Protein AF-A0A9W8S2A8-F1 (afdb_monomer)

Sequence (343 aa):
MEFQLSDCIWSPGLKVEGKVDLSVHYPDLRSFFVDNLKLPKYTSQEVWIELLTLPDNAPVERSRDLFLTLNTIAITNPTSLKRPYFIKPAIYPVRTHKGKIIRVSGDSDFFIADKAHLADSSSGKVNILAFTPRDVLRLEQYFTWAERITWPSESKPMQIEWDVALKAEGIVRIATYFGSPRADTPAARKTLLKSLRQGQMLEVDGMFSETKLVTGQESTTWLGPNTKYDPEFAIRSTFPQPRVSNSIGRLEFGDNPNRLIVYVPADKKQQELARFLVLPGLLMKWLMTNPKTKEVGKIHEASVSLIKDVLNAPTSLVGGILKVEGIPDVGDLNSPEEFSIDR

Mean predicted aligned error: 15.7 Å

Foldseek 3Di:
DDDDLVQEADEPPFDQPSHHHCCVVCVPCCCVCCVVVVHHYDDLVSLLVCLLPDDFPHDLVSLLSSLLRNLRVCVVPVVSDDPVSQAAGQRFFKQALVRDTGGGGLVDDEAEPLDPVLCVLQRSQGIYRPDDNVSVVSNVSVCVQWDWDWDDFPDDWDWDDQCQLLLLQLLLLLLVVVVFLQNPDLVSSLLSNVQRNQATETETELGFITTGNDDDDDDDPPYDDDDPDPVSRDRGDLQWAWAFCCDDDDDPDDDDNSHGYTYHYPPPVSRVNCLQPHVLVNVQQVRQQNSPPRDGDDGDPVSSVLSNCSSPDDSVCSVVSCVVVVRDRDVSNPDDPPPPPDD

Structure (mmCIF, N/CA/C/O backbone):
data_AF-A0A9W8S2A8-F1
#
_entry.id   AF-A0A9W8S2A8-F1
#
loop_
_atom_site.group_PDB
_atom_site.id
_atom_site.type_symbol
_atom_site.label_atom_id
_atom_site.label_alt_id
_atom_site.label_comp_id
_atom_site.label_asym_id
_atom_site.label_entity_id
_atom_site.label_seq_id
_atom_site.pdbx_PDB_ins_code
_atom_site.Cartn_x
_atom_site.Cartn_y
_atom_site.Cartn_z
_atom_site.occupancy
_atom_site.B_iso_or_equiv
_atom_site.auth_seq_id
_atom_site.auth_comp_id
_atom_site.auth_asym_id
_atom_site.auth_atom_id
_atom_site.pdbx_PDB_model_num
ATOM 1 N N . MET A 1 1 ? -40.644 7.736 -2.373 1.00 47.06 1 MET A N 1
ATOM 2 C CA . MET A 1 1 ? -39.647 7.122 -1.476 1.00 47.06 1 MET A CA 1
ATOM 3 C C . MET A 1 1 ? -39.813 7.843 -0.151 1.00 47.06 1 MET A C 1
ATOM 5 O O . MET A 1 1 ? -39.565 9.040 -0.110 1.00 47.06 1 MET A O 1
ATOM 9 N N . GLU A 1 2 ? -40.412 7.194 0.844 1.00 52.25 2 GLU A N 1
ATOM 10 C CA . GLU A 1 2 ? -40.628 7.791 2.167 1.00 52.25 2 GLU A CA 1
ATOM 11 C C . GLU A 1 2 ? -39.347 7.610 2.983 1.00 52.25 2 GLU A C 1
ATOM 13 O O . GLU A 1 2 ? -38.880 6.486 3.144 1.00 52.25 2 GLU A O 1
ATOM 18 N N . PHE A 1 3 ? -38.756 8.711 3.444 1.00 63.44 3 PHE A N 1
ATOM 19 C CA . PHE A 1 3 ? -37.598 8.690 4.335 1.00 63.44 3 PHE A CA 1
ATOM 20 C C . PHE A 1 3 ? -38.074 9.023 5.743 1.00 63.44 3 PHE A C 1
ATOM 22 O O . PHE A 1 3 ? -38.811 9.996 5.928 1.00 63.44 3 PHE A O 1
ATOM 29 N N . GLN A 1 4 ? -37.667 8.234 6.736 1.00 75.25 4 GLN A N 1
ATOM 30 C CA . GLN A 1 4 ? -37.922 8.603 8.122 1.00 75.25 4 GLN A CA 1
ATOM 31 C C . GLN A 1 4 ? -36.957 9.713 8.541 1.00 75.25 4 GLN A C 1
ATOM 33 O O . GLN A 1 4 ? -35.849 9.835 8.022 1.00 75.25 4 GLN A O 1
ATOM 38 N N . LEU A 1 5 ? -37.359 10.523 9.523 1.00 67.31 5 LEU A N 1
ATOM 39 C CA . LEU A 1 5 ? -36.510 11.572 10.107 1.00 67.31 5 LEU A CA 1
ATOM 40 C C . LEU A 1 5 ? -35.161 11.026 10.608 1.00 67.31 5 LEU A C 1
ATOM 42 O O . LEU A 1 5 ? -34.158 11.730 10.548 1.00 67.31 5 LEU A O 1
ATOM 46 N N . SER A 1 6 ? -35.121 9.760 11.037 1.00 71.31 6 SER A N 1
ATOM 47 C CA . SER A 1 6 ? -33.896 9.051 11.416 1.00 71.31 6 SER A CA 1
ATOM 48 C C . SER A 1 6 ? -32.904 8.876 10.268 1.00 71.31 6 SER A C 1
ATOM 50 O O . SER A 1 6 ? -31.716 8.706 10.533 1.00 71.31 6 SER A O 1
ATOM 52 N N . ASP A 1 7 ? -33.354 8.916 9.016 1.00 77.06 7 ASP A N 1
ATOM 53 C CA . ASP A 1 7 ? -32.546 8.658 7.819 1.00 77.06 7 ASP A CA 1
ATOM 54 C C . ASP A 1 7 ? -32.000 9.947 7.197 1.00 77.06 7 ASP A C 1
ATOM 56 O O . ASP A 1 7 ? -31.185 9.899 6.276 1.00 77.06 7 ASP A O 1
ATOM 60 N N . CYS A 1 8 ? -32.407 11.102 7.723 1.00 79.88 8 CYS A N 1
ATOM 61 C CA . CYS A 1 8 ? -32.100 12.415 7.179 1.00 79.88 8 CYS A CA 1
ATOM 62 C C . CYS A 1 8 ? -31.071 13.163 8.035 1.00 79.88 8 CYS A C 1
ATOM 64 O O . CYS A 1 8 ? -31.087 13.101 9.264 1.00 79.88 8 CYS A O 1
ATOM 66 N N . ILE A 1 9 ? -30.190 13.912 7.375 1.00 80.81 9 ILE A N 1
ATOM 67 C CA . ILE A 1 9 ? -29.167 14.750 8.007 1.00 80.81 9 ILE A CA 1
ATOM 68 C C . ILE A 1 9 ? -29.076 16.117 7.327 1.00 80.81 9 ILE A C 1
ATOM 70 O O . ILE A 1 9 ? -29.553 16.301 6.207 1.00 80.81 9 ILE A O 1
ATOM 74 N N . TRP A 1 10 ? -28.474 17.083 8.020 1.00 81.12 10 TRP A N 1
ATOM 75 C CA . TRP A 1 10 ? -28.176 18.400 7.469 1.00 81.12 10 TRP A CA 1
ATOM 76 C C . TRP A 1 10 ? -26.659 18.568 7.370 1.00 81.12 10 TRP A C 1
ATOM 78 O O . TRP A 1 10 ? -25.995 18.899 8.359 1.00 81.12 10 TRP A O 1
ATOM 88 N N . SER A 1 11 ? -26.093 18.306 6.192 1.00 76.50 11 SER A N 1
ATOM 89 C CA . SER A 1 11 ? -24.639 18.213 6.015 1.00 76.50 11 SER A CA 1
ATOM 90 C C . SER A 1 11 ? -24.163 18.738 4.651 1.00 76.50 11 SER A C 1
ATOM 92 O O . SER A 1 11 ? -23.624 17.968 3.855 1.00 76.50 11 SER A O 1
ATOM 94 N N . PRO A 1 12 ? -24.309 20.048 4.374 1.00 69.81 12 PRO A N 1
ATOM 95 C CA . PRO A 1 12 ? -24.024 20.616 3.057 1.00 69.81 12 PRO A CA 1
ATOM 96 C C . PRO A 1 12 ? -22.612 20.289 2.572 1.00 69.81 12 PRO A C 1
ATOM 98 O O . PRO A 1 12 ? -21.620 20.660 3.198 1.00 69.81 12 PRO A O 1
ATOM 101 N N . GLY A 1 13 ? -22.539 19.588 1.437 1.00 61.94 13 GLY A N 1
ATOM 102 C CA . GLY A 1 13 ? -21.284 19.172 0.803 1.00 61.94 13 GLY A CA 1
ATOM 103 C C . GLY A 1 13 ? -20.685 17.865 1.339 1.00 61.94 13 GLY A C 1
ATOM 104 O O . GLY A 1 13 ? -19.580 17.499 0.937 1.00 61.94 13 GLY A O 1
ATOM 105 N N . LEU A 1 14 ? -21.395 17.145 2.212 1.00 63.25 14 LEU A N 1
ATOM 106 C CA . LEU A 1 14 ? -20.943 15.899 2.824 1.00 63.25 14 LEU A CA 1
ATOM 107 C C . LEU A 1 14 ? -21.879 14.743 2.457 1.00 63.25 14 LEU A C 1
ATOM 109 O O . LEU A 1 14 ? -23.043 14.720 2.845 1.00 63.25 14 LEU A O 1
ATOM 113 N N . LYS A 1 15 ? -21.359 13.742 1.742 1.00 62.88 15 LYS A N 1
ATOM 114 C CA . 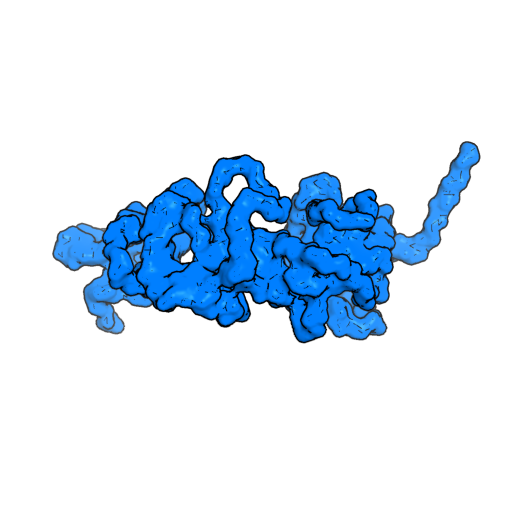LYS A 1 15 ? -22.089 12.490 1.505 1.00 62.88 15 LYS A CA 1
ATOM 115 C C . LYS A 1 15 ? -21.829 11.522 2.653 1.00 62.88 15 LYS A C 1
ATOM 117 O O . LYS A 1 15 ? -20.756 10.931 2.725 1.00 62.88 15 LYS A O 1
ATOM 122 N N . VAL A 1 16 ? -22.815 11.346 3.526 1.00 64.06 16 VAL A N 1
ATOM 123 C CA . VAL A 1 16 ? -22.792 10.312 4.569 1.00 64.06 16 VAL A CA 1
ATOM 124 C C . VAL A 1 16 ? -23.526 9.078 4.051 1.00 64.06 16 VAL A C 1
ATOM 126 O O . VAL A 1 16 ? -24.671 9.159 3.612 1.00 64.06 16 VAL A O 1
ATOM 129 N N . GLU A 1 17 ? -22.857 7.929 4.059 1.00 61.34 17 GLU A N 1
ATOM 130 C CA . GLU A 1 17 ? -23.422 6.681 3.540 1.00 61.34 17 GLU A CA 1
ATOM 131 C C . GLU A 1 17 ? -24.647 6.248 4.364 1.00 61.34 17 GLU A C 1
ATOM 133 O O . GLU A 1 17 ? -24.613 6.245 5.593 1.00 61.34 17 GLU A O 1
ATOM 138 N N . GLY A 1 18 ? -25.745 5.905 3.684 1.00 66.69 18 GLY A N 1
ATOM 139 C CA . GLY A 1 18 ? -26.998 5.497 4.331 1.00 66.69 18 GLY A CA 1
ATOM 140 C C . GLY A 1 18 ? -27.825 6.638 4.935 1.00 66.69 18 GLY A C 1
ATOM 141 O O . GLY A 1 18 ? -28.831 6.360 5.584 1.00 66.69 18 GLY A O 1
ATOM 142 N N . LYS A 1 19 ? -27.434 7.903 4.728 1.00 74.31 19 LYS A N 1
ATOM 143 C CA . LYS A 1 19 ? -28.201 9.083 5.149 1.00 74.31 19 LYS A CA 1
ATOM 144 C C . LYS A 1 19 ? -28.504 10.003 3.969 1.00 74.31 19 LYS A C 1
ATOM 146 O O . LYS A 1 19 ? -27.704 10.134 3.045 1.00 74.31 19 LYS A O 1
ATOM 151 N N . VAL A 1 20 ? -29.660 10.656 4.015 1.00 80.94 20 VAL A N 1
ATOM 152 C CA . VAL A 1 20 ? -30.091 11.648 3.026 1.00 80.94 20 VAL A CA 1
ATOM 153 C C . VAL A 1 20 ? -29.760 13.041 3.541 1.00 80.94 20 VAL A C 1
ATOM 155 O O . VAL A 1 20 ? -30.274 13.462 4.575 1.00 80.94 20 VAL A O 1
ATOM 158 N N . ASP A 1 21 ? -28.913 13.769 2.817 1.00 81.81 21 ASP A N 1
ATOM 159 C CA . ASP A 1 21 ? -28.620 15.166 3.131 1.00 81.81 21 ASP A CA 1
ATOM 160 C C . ASP A 1 21 ? -29.713 16.084 2.570 1.00 81.81 21 ASP A C 1
ATOM 162 O O . ASP A 1 21 ? -29.815 16.310 1.361 1.00 81.81 21 ASP A O 1
ATOM 166 N N . LEU A 1 22 ? -30.535 16.633 3.462 1.00 85.31 22 LEU A N 1
ATOM 167 C CA . LEU A 1 22 ? -31.637 17.518 3.090 1.00 85.31 22 LEU A CA 1
ATOM 168 C C . LEU A 1 22 ? -31.165 18.904 2.646 1.00 85.31 22 LEU A C 1
ATOM 170 O O . LEU A 1 22 ? -31.922 19.607 1.979 1.00 85.31 22 LEU A O 1
ATOM 174 N N . SER A 1 23 ? -29.925 19.291 2.951 1.00 82.69 23 SER A N 1
ATOM 175 C CA . SER A 1 23 ? -29.396 20.595 2.541 1.00 82.69 23 SER A CA 1
ATOM 176 C C . SER A 1 23 ? -29.162 20.701 1.028 1.00 82.69 23 SER A C 1
ATOM 178 O O . SER A 1 23 ? -29.199 21.801 0.484 1.00 82.69 23 SER A O 1
ATOM 180 N N . VAL A 1 24 ? -28.997 19.565 0.336 1.00 81.38 24 VAL A N 1
ATOM 181 C CA . VAL A 1 24 ? -28.896 19.500 -1.134 1.00 81.38 24 VAL A CA 1
ATOM 182 C C . VAL A 1 24 ? -30.232 19.827 -1.797 1.00 81.38 24 VAL A C 1
ATOM 184 O O . VAL A 1 24 ? -30.269 20.454 -2.852 1.00 81.38 24 VAL A O 1
ATOM 187 N N . HIS A 1 25 ? -31.330 19.381 -1.189 1.00 83.25 25 HIS A N 1
ATOM 188 C CA . HIS A 1 25 ? -32.665 19.482 -1.773 1.00 83.25 25 HIS A CA 1
ATOM 189 C C . HIS A 1 25 ? -33.427 20.721 -1.301 1.00 83.25 25 HIS A C 1
ATOM 191 O O . HIS A 1 25 ? -34.227 21.266 -2.056 1.00 83.25 25 HIS A O 1
ATOM 197 N N . TYR A 1 26 ? -33.173 21.174 -0.071 1.00 86.75 26 TYR A N 1
ATOM 198 C CA . TYR A 1 26 ? -33.936 22.241 0.576 1.00 86.75 26 TYR A CA 1
ATOM 199 C C . TYR A 1 26 ? -33.037 23.246 1.311 1.00 86.75 26 TYR A C 1
ATOM 201 O O . TYR A 1 26 ? -33.233 23.457 2.509 1.00 86.75 26 TYR A O 1
ATOM 2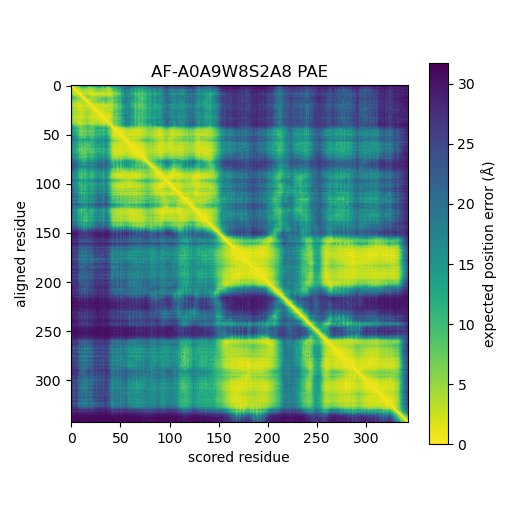09 N N . PRO A 1 27 ? -32.062 23.883 0.638 1.00 83.19 27 PRO A N 1
ATOM 210 C CA . PRO A 1 27 ? -31.063 24.736 1.291 1.00 83.19 27 PRO A CA 1
ATOM 211 C C . PRO A 1 27 ? -31.672 25.881 2.121 1.00 83.19 27 PRO A C 1
ATOM 213 O O . PRO A 1 27 ? -31.168 26.187 3.204 1.00 83.19 27 PRO A O 1
ATOM 216 N N . ASP A 1 28 ? -32.796 26.449 1.675 1.00 87.44 28 ASP A N 1
ATOM 217 C CA . ASP A 1 28 ? -33.462 27.589 2.327 1.00 87.44 28 ASP A CA 1
ATOM 218 C C . ASP A 1 28 ? -34.236 27.206 3.600 1.00 87.44 28 ASP A C 1
ATOM 220 O O . ASP A 1 28 ? -34.567 28.058 4.423 1.00 87.44 28 ASP A O 1
ATOM 224 N N . LEU A 1 29 ? -34.504 25.913 3.805 1.00 87.62 29 LEU A N 1
ATOM 225 C CA . LEU A 1 29 ? -35.294 25.410 4.934 1.00 87.62 29 LEU A CA 1
ATOM 226 C C . LEU A 1 29 ? -34.431 24.978 6.125 1.00 87.62 29 LEU A C 1
ATOM 228 O O . LEU A 1 29 ? -34.896 24.248 7.003 1.00 87.62 29 LEU A O 1
ATOM 232 N N . ARG A 1 30 ? -33.182 25.455 6.195 1.00 81.94 30 ARG A N 1
ATOM 233 C CA . ARG A 1 30 ? -32.229 25.113 7.260 1.00 81.94 30 ARG A CA 1
ATOM 234 C C . ARG A 1 30 ? -32.827 25.213 8.653 1.00 81.94 30 ARG A C 1
ATOM 236 O O . ARG A 1 30 ? -32.753 24.253 9.413 1.00 81.94 30 ARG A O 1
ATOM 243 N N . SER A 1 31 ? -33.406 26.362 8.988 1.00 83.06 31 SER A N 1
ATOM 244 C CA . SER A 1 31 ? -33.939 26.593 10.331 1.00 83.06 31 SER A CA 1
ATOM 245 C C . SER A 1 31 ? -35.133 25.704 10.646 1.00 83.06 31 SER A C 1
ATOM 247 O O . SER A 1 31 ? -35.304 25.264 11.777 1.00 83.06 31 SER A O 1
ATOM 249 N N . PHE A 1 32 ? -35.925 25.343 9.640 1.00 85.19 32 PHE A N 1
ATOM 250 C CA . PHE A 1 32 ? -37.012 24.398 9.839 1.00 85.19 32 PHE A CA 1
ATOM 251 C C . PHE A 1 32 ? -36.484 23.001 10.197 1.00 85.19 32 PHE A C 1
ATOM 253 O O . PHE A 1 32 ? -36.900 22.421 11.199 1.00 85.19 32 PHE A O 1
ATOM 260 N N . PHE A 1 33 ? -35.525 22.472 9.435 1.00 85.44 33 PHE A N 1
ATOM 261 C CA . PHE A 1 33 ? -35.001 21.130 9.694 1.00 85.44 33 PHE A CA 1
ATOM 262 C C . PHE A 1 33 ? -34.114 21.076 10.943 1.00 85.44 33 PHE A C 1
ATOM 264 O O . PHE A 1 33 ? -34.330 20.242 11.819 1.00 85.44 33 PHE A O 1
ATOM 271 N N . VAL A 1 34 ? -33.143 21.977 11.068 1.00 80.56 34 VAL A N 1
ATOM 272 C CA . VAL A 1 34 ? -32.171 21.944 12.169 1.00 80.56 34 VAL A CA 1
ATOM 273 C C . VAL A 1 34 ? -32.780 22.478 13.465 1.00 80.56 34 VAL A C 1
ATOM 275 O O . VAL A 1 34 ? -32.668 21.832 14.507 1.00 80.56 34 VAL A O 1
ATOM 278 N N . ASP A 1 35 ? -33.457 23.627 13.421 1.00 81.25 35 ASP A N 1
ATOM 279 C CA . ASP A 1 35 ? -33.872 24.315 14.647 1.00 81.25 35 ASP A CA 1
ATOM 280 C C . ASP A 1 35 ? -35.228 23.803 15.159 1.00 81.25 35 ASP A C 1
ATOM 282 O O . ASP A 1 35 ? -35.371 23.599 16.369 1.00 81.25 35 ASP A O 1
ATOM 286 N N . ASN A 1 36 ? -36.193 23.524 14.269 1.00 85.50 36 ASN A N 1
ATOM 287 C CA . ASN A 1 36 ? -37.531 23.059 14.668 1.00 85.50 36 ASN A CA 1
ATOM 288 C C . ASN A 1 36 ? -37.629 21.532 14.750 1.00 85.50 36 ASN A C 1
ATOM 290 O O . ASN A 1 36 ? -38.085 21.008 15.764 1.00 85.50 36 ASN A O 1
ATOM 294 N N . LEU A 1 37 ? -37.181 20.815 13.714 1.00 82.50 37 LEU A N 1
ATOM 295 C CA . LEU A 1 37 ? -37.239 19.345 13.672 1.00 82.50 37 LEU A CA 1
ATOM 296 C C . LEU A 1 37 ? -36.049 18.661 14.357 1.00 82.50 37 LEU A C 1
ATOM 298 O O . LEU A 1 37 ? -36.005 17.433 14.412 1.00 82.50 37 LEU A O 1
ATOM 302 N N . LYS A 1 38 ? -35.103 19.444 14.897 1.00 79.12 38 LYS A N 1
ATOM 303 C CA . LYS A 1 38 ? -33.907 18.957 15.608 1.00 79.12 38 LYS A CA 1
ATOM 304 C C . LYS A 1 38 ? -33.101 17.951 14.787 1.00 79.12 38 LYS A C 1
ATOM 306 O O . LYS A 1 38 ? -32.507 17.020 15.328 1.00 79.12 38 LYS A O 1
ATOM 311 N N . LEU A 1 39 ? -33.091 18.144 13.471 1.00 79.25 39 LEU A N 1
ATOM 312 C CA . LEU A 1 39 ? -32.385 17.276 12.549 1.00 79.25 39 LEU A CA 1
ATOM 313 C C . LEU A 1 39 ? -30.872 17.380 12.813 1.00 79.25 39 LEU A C 1
ATOM 315 O O . LEU A 1 39 ? -30.359 18.499 12.926 1.00 79.25 39 LEU A O 1
ATOM 319 N N . PRO A 1 40 ? -30.141 16.255 12.913 1.00 67.12 40 PRO A N 1
ATOM 320 C CA . PRO A 1 40 ? -28.714 16.284 13.201 1.00 67.12 40 PRO A CA 1
ATOM 321 C C . PRO A 1 40 ? -27.946 17.089 12.148 1.00 67.12 40 PRO A C 1
ATOM 323 O O . PRO A 1 40 ? -27.990 16.784 10.950 1.00 67.12 40 PRO A O 1
ATOM 326 N N . LYS A 1 41 ? -27.228 18.118 12.607 1.00 70.62 41 LYS A N 1
ATOM 327 C CA . LYS A 1 41 ? -26.288 18.890 11.796 1.00 70.62 41 LYS A CA 1
ATOM 328 C C . LYS A 1 41 ? -24.904 18.257 11.923 1.00 70.62 41 LYS A C 1
ATOM 330 O O . LYS A 1 41 ? -24.431 18.034 13.033 1.00 70.62 41 LYS A O 1
ATOM 335 N N . TYR A 1 42 ? -24.280 17.950 10.788 1.00 67.25 42 TYR A N 1
ATOM 336 C CA . TYR A 1 42 ? -22.948 17.346 10.748 1.00 67.25 42 TYR A CA 1
ATOM 337 C C . TYR A 1 42 ? -21.956 18.294 10.070 1.00 67.25 42 TYR A C 1
ATOM 339 O O . TYR A 1 42 ? -21.713 18.229 8.867 1.00 67.25 42 TYR A O 1
ATOM 347 N N . THR A 1 43 ? -21.377 19.197 10.858 1.00 68.94 43 THR A N 1
ATOM 348 C CA . THR A 1 43 ? -20.126 19.898 10.527 1.00 68.94 43 THR A CA 1
ATOM 349 C C . THR A 1 43 ? -18.915 19.114 11.039 1.00 68.94 43 THR A C 1
ATOM 351 O O . THR A 1 43 ? -19.047 18.271 11.924 1.00 68.94 43 THR A O 1
ATOM 354 N N . SER A 1 44 ? -17.711 19.413 10.534 1.00 67.25 44 SER A N 1
ATOM 355 C CA . SER A 1 44 ? -16.462 18.804 11.031 1.00 67.25 44 SER A CA 1
ATOM 356 C C . SER A 1 44 ? -16.310 18.911 12.546 1.00 67.25 44 SER A C 1
ATOM 358 O O . SER A 1 44 ? -15.900 17.952 13.190 1.00 67.25 44 SER A O 1
ATOM 360 N N . GLN A 1 45 ? -16.678 20.060 13.116 1.00 73.31 45 GLN A N 1
ATOM 361 C CA . GLN A 1 45 ? -16.616 20.319 14.551 1.00 73.31 45 GLN A CA 1
ATOM 362 C C . GLN A 1 45 ? -17.652 19.510 15.334 1.00 73.31 45 GLN A C 1
ATOM 364 O O . GLN A 1 45 ? -17.307 18.955 16.368 1.00 73.31 45 GLN A O 1
ATOM 369 N N . GLU A 1 46 ? -18.892 19.407 14.853 1.00 74.81 46 GLU A N 1
ATOM 370 C CA . GLU A 1 46 ? -19.942 18.627 15.528 1.00 74.81 46 GLU A CA 1
ATOM 371 C C . GLU A 1 46 ? -19.616 17.131 15.515 1.00 74.81 46 GLU A C 1
ATOM 373 O O . GLU A 1 46 ? -19.669 16.492 16.562 1.00 74.81 46 GLU A O 1
ATOM 378 N N . VAL A 1 47 ? -19.182 16.593 14.368 1.00 79.25 47 VAL A N 1
ATOM 379 C CA . VAL A 1 47 ? -18.745 15.189 14.254 1.00 79.25 47 VAL A CA 1
ATOM 380 C C . VAL A 1 47 ? -17.543 14.929 15.173 1.00 79.25 47 VAL A C 1
ATOM 382 O O . VAL A 1 47 ? -17.457 13.882 15.812 1.00 79.25 47 VAL A O 1
ATOM 385 N N . TRP A 1 48 ? -16.617 15.888 15.266 1.00 79.88 48 TRP A N 1
ATOM 386 C CA . TRP A 1 48 ? -15.451 15.793 16.141 1.00 79.88 48 TRP A CA 1
ATOM 387 C C . TRP A 1 48 ? -15.821 15.828 17.629 1.00 79.88 48 TRP A C 1
ATOM 389 O O . TRP A 1 48 ? -15.352 14.988 18.393 1.00 79.88 48 TRP A O 1
ATOM 399 N N . ILE A 1 49 ? -16.688 16.756 18.046 1.00 82.62 49 ILE A N 1
ATOM 400 C CA . ILE A 1 49 ? -17.198 16.836 19.424 1.00 82.62 49 ILE A CA 1
ATOM 401 C C . ILE A 1 49 ? -17.944 15.554 19.782 1.00 82.62 49 ILE A C 1
ATOM 403 O O . ILE A 1 49 ? -17.750 15.021 20.873 1.00 82.62 49 ILE A O 1
ATOM 407 N N . GLU A 1 50 ? -18.761 15.028 18.871 1.00 85.81 50 GLU A N 1
ATOM 408 C CA . GLU A 1 50 ? -19.453 13.766 19.099 1.00 85.81 50 GLU A CA 1
ATOM 409 C C . GLU A 1 50 ? -18.455 12.622 19.310 1.00 85.81 50 GLU A C 1
ATOM 411 O O . GLU A 1 50 ? -18.568 11.880 20.282 1.00 85.81 50 GLU A O 1
ATOM 416 N N . LEU A 1 51 ? -17.426 12.521 18.465 1.00 86.25 51 LEU A N 1
ATOM 417 C CA . LEU A 1 51 ? -16.392 11.497 18.600 1.00 86.25 51 LEU A CA 1
ATOM 418 C C . LEU A 1 51 ? -15.653 11.585 19.947 1.00 86.25 51 LEU A C 1
ATOM 420 O O . LEU A 1 51 ? -15.382 10.551 20.554 1.00 86.25 51 LEU A O 1
ATOM 424 N N . LEU A 1 52 ? -15.367 12.801 20.428 1.00 86.12 52 LEU A N 1
ATOM 425 C CA . LEU A 1 52 ? -14.728 13.049 21.728 1.00 86.12 52 LEU A CA 1
ATOM 426 C C . LEU A 1 52 ? -15.627 12.739 22.931 1.00 86.12 52 LEU A C 1
ATOM 428 O O . LEU A 1 52 ? -15.117 12.458 24.011 1.00 86.12 52 LEU A O 1
ATOM 432 N N . THR A 1 53 ? -16.944 12.840 22.762 1.00 87.38 53 THR A N 1
ATOM 433 C CA . THR A 1 53 ? -17.936 12.674 23.836 1.00 87.38 53 THR A CA 1
ATOM 434 C C . THR A 1 53 ? -18.603 11.300 23.822 1.00 87.38 53 THR A C 1
ATOM 436 O O . THR A 1 53 ? -19.481 11.039 24.648 1.00 87.38 53 THR A O 1
ATOM 439 N N . LEU A 1 54 ? -18.188 10.405 22.916 1.00 87.25 54 LEU A N 1
ATOM 440 C CA . LEU A 1 54 ? -18.701 9.042 22.870 1.00 87.25 54 LEU A CA 1
ATOM 441 C C . LEU A 1 54 ? -18.469 8.334 24.211 1.00 87.25 54 LEU A C 1
ATOM 443 O O . LEU A 1 54 ? -17.332 8.282 24.682 1.00 87.25 54 LEU A O 1
ATOM 447 N N . PRO A 1 55 ? -19.507 7.715 24.797 1.00 85.69 55 PRO A N 1
ATOM 448 C CA . PRO A 1 55 ? -19.322 6.941 26.009 1.00 85.69 55 PRO A CA 1
ATOM 449 C C . PRO A 1 55 ? -18.492 5.678 25.729 1.00 85.69 55 PRO A C 1
ATOM 451 O O . PRO A 1 55 ? -18.484 5.134 24.618 1.00 85.69 55 PRO A O 1
ATOM 454 N N . ASP A 1 56 ? -17.818 5.167 26.759 1.00 81.19 56 ASP A N 1
ATOM 455 C CA . ASP A 1 56 ? -16.955 3.981 26.650 1.00 81.19 56 ASP A CA 1
ATOM 456 C C . ASP A 1 56 ? -17.706 2.728 26.180 1.00 81.19 56 ASP A C 1
ATOM 458 O O . ASP A 1 56 ? -17.130 1.859 25.528 1.00 81.19 56 ASP A O 1
ATOM 462 N N . ASN A 1 57 ? -19.004 2.642 26.483 1.00 83.38 57 ASN A N 1
ATOM 463 C CA . ASN A 1 57 ? -19.884 1.551 26.068 1.00 83.38 57 ASN A CA 1
ATOM 464 C C . ASN A 1 57 ? -20.544 1.776 24.695 1.00 83.38 57 ASN A C 1
ATOM 466 O O . ASN A 1 57 ? -21.365 0.953 24.286 1.00 83.38 57 ASN A O 1
ATOM 470 N N . ALA A 1 58 ? -20.231 2.873 23.994 1.00 85.94 58 ALA A N 1
ATOM 471 C CA . ALA A 1 58 ? -20.798 3.137 22.678 1.00 85.94 58 ALA A CA 1
ATOM 472 C C . ALA A 1 58 ? -20.408 2.029 21.682 1.00 85.94 58 ALA A C 1
ATOM 474 O O . ALA A 1 58 ? -19.234 1.637 21.654 1.00 85.94 58 ALA A O 1
ATOM 475 N N . PRO A 1 59 ? -21.343 1.586 20.818 1.00 87.75 59 PRO A N 1
ATOM 476 C CA . PRO A 1 59 ? -21.061 0.606 19.776 1.00 87.75 59 PRO A CA 1
ATOM 477 C C . PRO A 1 59 ? -19.886 1.030 18.890 1.00 87.75 59 PRO A C 1
ATOM 479 O O . PRO A 1 59 ? -19.704 2.215 18.584 1.00 87.75 59 PRO A O 1
ATOM 482 N N . VAL A 1 60 ? -19.096 0.055 18.443 1.00 87.56 60 VAL A N 1
ATOM 483 C CA . VAL A 1 60 ? -17.937 0.301 17.569 1.00 87.56 60 VAL A CA 1
ATOM 484 C C . VAL A 1 60 ? -18.370 0.909 16.242 1.00 87.56 60 VAL A C 1
ATOM 486 O O . VAL A 1 60 ? -17.688 1.783 15.706 1.00 87.56 60 VAL A O 1
ATOM 489 N N . GLU A 1 61 ? -19.533 0.489 15.754 1.00 86.50 61 GLU A N 1
ATOM 490 C CA . GLU A 1 61 ? -20.165 0.960 14.529 1.00 86.50 61 GLU A CA 1
ATOM 491 C C . GLU A 1 61 ? -20.359 2.474 14.578 1.00 86.50 61 GLU A C 1
ATOM 493 O O . GLU A 1 61 ? -20.046 3.157 13.608 1.00 86.50 61 GLU A O 1
ATOM 498 N N . ARG A 1 62 ? -20.758 3.027 15.735 1.00 86.12 62 ARG A N 1
ATOM 499 C CA . ARG A 1 62 ? -20.947 4.476 15.860 1.00 86.12 62 ARG A CA 1
ATOM 500 C C . ARG A 1 62 ? -19.635 5.231 15.683 1.00 86.12 62 ARG A C 1
ATOM 502 O O . ARG A 1 62 ? -19.597 6.237 14.985 1.00 86.12 62 ARG A O 1
ATOM 509 N N . SER A 1 63 ? -18.547 4.740 16.274 1.00 87.50 63 SER A N 1
ATOM 510 C CA . SER A 1 63 ? -17.224 5.351 16.087 1.00 87.50 63 SER A CA 1
ATOM 511 C C . SER A 1 63 ? -16.752 5.246 14.659 1.00 87.50 63 SER A C 1
ATOM 513 O O . SER A 1 63 ? -16.301 6.240 14.102 1.00 87.50 63 SER A O 1
ATOM 515 N N . ARG A 1 64 ? -16.877 4.058 14.066 1.00 87.62 64 ARG A N 1
ATOM 516 C CA . ARG A 1 64 ? -16.531 3.823 12.668 1.00 87.62 64 ARG A CA 1
ATOM 517 C C . ARG A 1 64 ? -17.242 4.830 11.764 1.00 87.62 64 ARG A C 1
ATOM 519 O O . ARG A 1 64 ? -16.588 5.462 10.941 1.00 87.62 64 ARG A O 1
ATOM 526 N N . ASP A 1 65 ? -18.545 5.017 11.948 1.00 84.06 65 ASP A N 1
ATOM 527 C CA . ASP A 1 65 ? -19.341 5.932 11.129 1.00 84.06 65 ASP A CA 1
ATOM 528 C C . ASP A 1 65 ? -18.871 7.389 11.287 1.00 84.06 65 ASP A C 1
ATOM 530 O O . ASP A 1 65 ? -18.742 8.105 10.293 1.00 84.06 65 ASP A O 1
ATOM 534 N N . LEU A 1 66 ? -18.525 7.820 12.506 1.00 85.75 66 LEU A N 1
ATOM 535 C CA . LEU A 1 66 ? -17.958 9.153 12.749 1.00 85.75 66 LEU A CA 1
ATOM 536 C C . LEU A 1 66 ? -16.575 9.320 12.100 1.00 85.75 66 LEU A C 1
ATOM 538 O O . LEU A 1 66 ? -16.342 10.324 11.429 1.00 85.75 66 LEU A O 1
ATOM 542 N N . PHE A 1 67 ? -15.682 8.330 12.214 1.00 84.19 67 PHE A N 1
ATOM 543 C CA . PHE A 1 67 ? -14.376 8.347 11.542 1.00 84.19 67 PHE A CA 1
ATOM 544 C C . PHE A 1 67 ? -14.526 8.434 10.015 1.00 84.19 67 PHE A C 1
ATOM 546 O O . PHE A 1 67 ? -13.879 9.263 9.376 1.00 84.19 67 PHE A O 1
ATOM 553 N N . LEU A 1 68 ? -15.417 7.637 9.416 1.00 81.00 68 LEU A N 1
ATOM 554 C CA . LEU A 1 68 ? -15.697 7.675 7.974 1.00 81.00 68 LEU A CA 1
ATOM 555 C C . LEU A 1 68 ? -16.291 9.021 7.534 1.00 81.00 68 LEU A C 1
ATOM 557 O O . LEU A 1 68 ? -15.944 9.547 6.472 1.00 81.00 68 LEU A O 1
ATOM 561 N N . THR A 1 69 ? -17.153 9.605 8.365 1.00 78.25 69 THR A N 1
ATOM 562 C CA . THR A 1 69 ? -17.752 10.921 8.120 1.00 78.25 69 THR A CA 1
ATOM 563 C C . THR A 1 69 ? -16.676 12.001 8.117 1.00 78.25 69 THR A C 1
ATOM 565 O O . THR A 1 69 ? -16.557 12.747 7.144 1.00 78.25 69 THR A O 1
ATOM 568 N N . LEU A 1 70 ? -15.811 12.028 9.137 1.00 78.44 70 LEU A N 1
ATOM 569 C CA . LEU A 1 70 ? -14.684 12.956 9.166 1.00 78.44 70 LEU A CA 1
ATOM 570 C C . LEU A 1 70 ? -13.715 12.718 7.990 1.00 78.44 70 LEU A C 1
ATOM 572 O O . LEU A 1 70 ? -13.054 13.655 7.552 1.00 78.44 70 LEU A O 1
ATOM 576 N N . ASN A 1 71 ? -13.605 11.491 7.469 1.00 77.50 71 ASN A N 1
ATOM 577 C CA . ASN A 1 71 ? -12.685 11.154 6.369 1.00 77.50 71 ASN A CA 1
ATOM 578 C C . ASN A 1 71 ? -13.187 11.750 5.062 1.00 77.50 71 ASN A C 1
ATOM 580 O O . ASN A 1 71 ? -12.429 12.311 4.280 1.00 77.50 71 ASN A O 1
ATOM 584 N N . THR A 1 72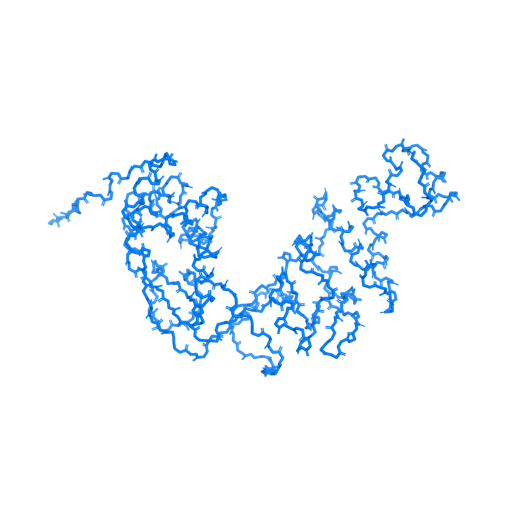 ? -14.501 11.681 4.870 1.00 74.31 72 THR A N 1
ATOM 585 C CA . THR A 1 72 ? -15.174 12.299 3.731 1.00 74.31 72 THR A CA 1
ATOM 586 C C . THR A 1 72 ? -15.014 13.819 3.772 1.00 74.31 72 THR A C 1
ATOM 588 O O . THR A 1 72 ? -14.695 14.421 2.751 1.00 74.31 72 THR A O 1
ATOM 591 N N . ILE A 1 73 ? -15.138 14.442 4.954 1.00 70.88 73 ILE A N 1
ATOM 592 C CA . ILE A 1 73 ? -14.870 15.882 5.116 1.00 70.88 73 ILE A CA 1
ATOM 593 C C . ILE A 1 73 ? -13.422 16.215 4.747 1.00 70.88 73 ILE A C 1
ATOM 595 O O . ILE A 1 73 ? -13.175 17.196 4.049 1.00 70.88 73 ILE A O 1
ATOM 599 N N . ALA A 1 74 ? -12.471 15.401 5.198 1.00 67.88 74 ALA A N 1
ATOM 600 C CA . ALA A 1 74 ? -11.054 15.612 4.947 1.00 67.88 74 ALA A CA 1
ATOM 601 C C . ALA A 1 74 ? -10.672 15.521 3.470 1.00 67.88 74 ALA A C 1
ATOM 603 O O . ALA A 1 74 ? -9.877 16.327 2.996 1.00 67.88 74 ALA A O 1
ATOM 604 N N . ILE A 1 75 ? -11.264 14.576 2.738 1.00 67.94 75 ILE A N 1
ATOM 605 C CA . ILE A 1 75 ? -11.081 14.455 1.287 1.00 67.94 75 ILE A CA 1
ATOM 606 C C . ILE A 1 75 ? -11.568 15.731 0.585 1.00 67.94 75 ILE A C 1
ATOM 608 O O . ILE A 1 75 ? -10.893 16.238 -0.307 1.00 67.94 75 ILE A O 1
ATOM 612 N N . THR A 1 76 ? -12.708 16.279 1.012 1.00 65.75 76 THR A N 1
ATOM 613 C CA . THR A 1 76 ? -13.282 17.505 0.435 1.00 65.75 76 THR A CA 1
ATOM 614 C C . THR A 1 76 ? -12.537 18.772 0.878 1.00 65.75 76 THR A C 1
ATOM 616 O O . THR A 1 76 ? -12.492 19.752 0.137 1.00 65.75 76 THR A O 1
ATOM 619 N N . ASN A 1 77 ? -11.936 18.775 2.071 1.00 66.88 77 ASN A N 1
ATOM 620 C CA . ASN A 1 77 ? -11.157 19.891 2.604 1.00 66.88 77 ASN A CA 1
ATOM 621 C C . ASN A 1 77 ? -9.893 19.398 3.345 1.00 66.88 77 ASN A C 1
ATOM 623 O O . ASN A 1 77 ? -9.917 19.242 4.574 1.00 66.88 77 ASN A O 1
ATOM 627 N N . PRO A 1 78 ? -8.764 19.220 2.632 1.00 58.94 78 PRO A N 1
ATOM 628 C CA . PRO A 1 78 ? -7.535 18.640 3.185 1.00 58.94 78 PRO A CA 1
ATOM 629 C C . PRO A 1 78 ? -6.926 19.420 4.358 1.00 58.94 78 PRO A C 1
ATOM 631 O O . PRO A 1 78 ? -6.236 18.846 5.196 1.00 58.94 78 PRO A O 1
ATOM 634 N N . THR A 1 79 ? -7.201 20.725 4.472 1.00 58.38 79 THR A N 1
ATOM 635 C CA . THR A 1 79 ? -6.683 21.559 5.577 1.00 58.38 79 THR A CA 1
ATOM 636 C C . THR A 1 79 ? -7.367 21.311 6.926 1.00 58.38 79 THR A C 1
ATOM 638 O O . THR A 1 79 ? -6.896 21.806 7.953 1.00 58.38 79 THR A O 1
ATOM 641 N N . SER A 1 80 ? -8.459 20.539 6.946 1.00 59.69 80 SER A N 1
ATOM 642 C CA . SER A 1 80 ? -9.265 20.299 8.148 1.00 59.69 80 SER A CA 1
ATOM 643 C C . SER A 1 80 ? -8.679 19.257 9.111 1.00 59.69 80 SER A C 1
ATOM 645 O O . SER A 1 80 ? -9.011 19.287 10.296 1.00 59.69 80 SER A O 1
ATOM 647 N N . LEU A 1 81 ? -7.770 18.382 8.658 1.00 59.34 81 LEU A N 1
ATOM 648 C CA . LEU A 1 81 ? -7.146 17.362 9.507 1.00 59.34 81 LEU A CA 1
ATOM 649 C C . LEU A 1 81 ? -5.715 17.728 9.877 1.00 59.34 81 LEU A C 1
ATOM 651 O O . LEU A 1 81 ? -4.805 17.651 9.055 1.00 59.34 81 LEU A O 1
ATOM 655 N N . LYS A 1 82 ? -5.484 18.058 11.150 1.00 60.59 82 LYS A N 1
ATOM 656 C CA . LYS A 1 82 ? -4.122 18.158 11.693 1.00 60.59 82 LYS A CA 1
ATOM 657 C C . LYS A 1 82 ? -3.841 16.986 12.630 1.00 60.59 82 LYS A C 1
ATOM 659 O O . LY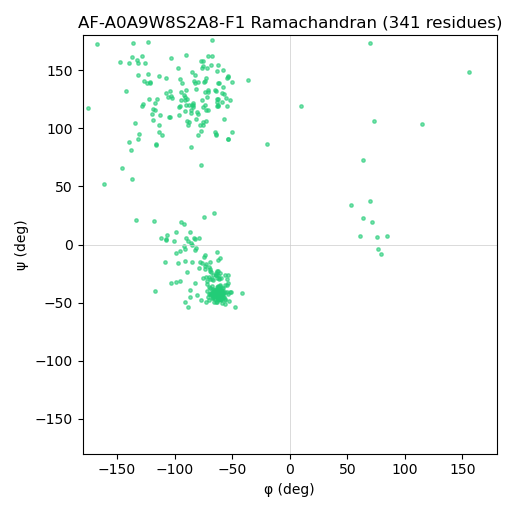S A 1 82 ? -4.602 16.738 13.564 1.00 60.59 82 LYS A O 1
ATOM 664 N N . ARG A 1 83 ? -2.695 16.329 12.418 1.00 54.34 83 ARG A N 1
ATOM 665 C CA . ARG A 1 83 ? -2.165 15.195 13.205 1.00 54.34 83 ARG A CA 1
ATOM 666 C C . ARG A 1 83 ? -2.324 15.331 14.738 1.00 54.34 83 ARG A C 1
ATOM 668 O O . ARG A 1 83 ? -2.715 14.347 15.357 1.00 54.34 83 ARG A O 1
ATOM 675 N N . PRO A 1 84 ? -2.103 16.502 15.379 1.00 57.84 84 PRO A N 1
ATOM 676 C CA . PRO A 1 84 ? -2.192 16.620 16.839 1.00 57.84 84 PRO A CA 1
ATOM 677 C C . PRO A 1 84 ? -3.587 16.362 17.421 1.00 57.84 84 PRO A C 1
ATOM 679 O O . PRO A 1 84 ? -3.682 15.953 18.576 1.00 57.84 84 PRO A O 1
ATOM 682 N N . TYR A 1 85 ? -4.659 16.583 16.650 1.00 65.56 85 TYR A N 1
ATOM 683 C CA . TYR A 1 85 ? -6.028 16.407 17.146 1.00 65.56 85 TYR A CA 1
ATOM 684 C C . TYR A 1 85 ? -6.366 14.940 17.408 1.00 65.56 85 TYR A C 1
ATOM 686 O O . TYR A 1 85 ? -7.123 14.642 18.321 1.00 65.56 85 TYR A O 1
ATOM 694 N N . PHE A 1 86 ? -5.755 14.026 16.658 1.00 68.19 86 PHE A N 1
ATOM 695 C CA . PHE A 1 86 ? -6.117 12.612 16.647 1.00 68.19 86 PHE A CA 1
ATOM 696 C C . PHE A 1 86 ? -5.221 11.744 17.527 1.00 68.19 86 PHE A C 1
ATOM 698 O O . PHE A 1 86 ? -5.509 10.566 17.686 1.00 68.19 86 PHE A O 1
ATOM 705 N N . ILE A 1 87 ? -4.141 12.290 18.090 1.00 67.44 87 ILE A N 1
ATOM 706 C CA . ILE A 1 87 ? -3.189 11.498 18.878 1.00 67.44 87 ILE A CA 1
ATOM 707 C C . ILE A 1 87 ? -3.612 11.393 20.339 1.00 67.44 87 ILE A C 1
ATOM 709 O O . ILE A 1 87 ? -3.550 10.307 20.883 1.00 67.44 87 ILE A O 1
ATOM 713 N N . LYS A 1 88 ? -4.028 12.496 20.969 1.00 74.19 88 LYS A N 1
ATOM 714 C CA . LYS A 1 88 ? -4.272 12.554 22.421 1.00 74.19 88 LYS A CA 1
ATOM 715 C C . LYS A 1 88 ? -5.623 12.027 22.932 1.00 74.19 88 LYS A C 1
ATOM 717 O O . LYS A 1 88 ? -5.675 11.610 24.087 1.00 74.19 88 LYS A O 1
ATOM 722 N N . PRO A 1 89 ? -6.748 12.149 22.204 1.00 80.56 89 PRO A N 1
ATOM 723 C CA . PRO A 1 89 ? -8.035 11.787 22.782 1.00 80.56 89 PRO A CA 1
ATOM 724 C C . PRO A 1 89 ? -8.283 10.278 22.694 1.00 80.56 89 PRO A C 1
ATOM 726 O O . PRO A 1 89 ? -7.906 9.636 21.714 1.00 80.56 89 PRO A O 1
ATOM 729 N N . ALA A 1 90 ? -8.969 9.720 23.696 1.00 86.81 90 ALA A N 1
ATOM 730 C CA . ALA A 1 90 ? -9.315 8.301 23.768 1.00 86.81 90 ALA A CA 1
ATOM 731 C C . ALA A 1 90 ? -10.500 7.943 22.852 1.00 86.81 90 ALA A C 1
ATOM 733 O O . ALA A 1 90 ? -11.600 7.647 23.309 1.00 86.81 90 ALA A O 1
ATOM 734 N N . ILE A 1 91 ? -10.288 8.015 21.539 1.00 85.56 91 ILE A N 1
ATOM 735 C CA . ILE A 1 91 ? -11.346 7.866 20.525 1.00 85.56 91 ILE A CA 1
ATOM 736 C C . ILE A 1 91 ? -11.272 6.552 19.747 1.00 85.56 91 ILE A C 1
ATOM 738 O O . ILE A 1 91 ? -12.249 6.184 19.093 1.00 85.56 91 ILE A O 1
ATOM 742 N N . TYR A 1 92 ? -10.153 5.826 19.816 1.00 85.81 92 TYR A N 1
ATOM 743 C CA . TYR A 1 92 ? -9.938 4.622 19.014 1.00 85.81 92 TYR A CA 1
ATOM 744 C C . TYR A 1 92 ? -10.529 3.396 19.704 1.00 85.81 92 TYR A C 1
ATOM 746 O O . TYR A 1 92 ? -10.048 3.017 20.774 1.00 85.81 92 TYR A O 1
ATOM 754 N N . PRO A 1 93 ? -11.548 2.742 19.120 1.00 90.31 93 PRO A N 1
ATOM 755 C CA . PRO A 1 93 ? -12.065 1.502 19.671 1.00 90.31 93 PRO A CA 1
ATOM 756 C C . PRO A 1 93 ? -11.067 0.375 19.397 1.00 90.31 93 PRO A C 1
ATOM 758 O O . PRO A 1 93 ? -10.775 0.054 18.250 1.00 90.31 93 PRO A O 1
ATOM 761 N N . VAL A 1 94 ? -10.558 -0.252 20.448 1.00 85.56 94 VAL A N 1
ATOM 762 C CA . VAL A 1 94 ? -9.551 -1.308 20.390 1.00 85.56 94 VAL A CA 1
ATOM 763 C C . VAL A 1 94 ? -10.086 -2.562 21.064 1.00 85.56 94 VAL A C 1
ATOM 765 O O . VAL A 1 94 ? -10.500 -2.553 22.223 1.00 85.56 94 VAL A O 1
ATOM 768 N N . ARG A 1 95 ? -10.069 -3.668 20.323 1.00 85.62 95 ARG A N 1
ATOM 769 C CA . ARG A 1 95 ? -10.314 -5.010 20.838 1.00 85.62 95 ARG A CA 1
ATOM 770 C C . ARG A 1 95 ? -9.036 -5.500 21.502 1.00 85.62 95 ARG A C 1
ATOM 772 O O . ARG A 1 95 ? -8.036 -5.733 20.833 1.00 85.62 95 ARG A O 1
ATOM 779 N N . THR A 1 96 ? -9.074 -5.644 22.817 1.00 80.69 96 THR A N 1
ATOM 780 C CA . THR A 1 96 ? -7.957 -6.167 23.608 1.00 80.69 96 THR A CA 1
ATOM 781 C C . THR A 1 96 ? -7.693 -7.644 23.313 1.00 80.69 96 THR A C 1
ATOM 783 O O . THR A 1 96 ? -8.588 -8.355 22.853 1.00 80.69 96 THR A O 1
ATOM 786 N N . HIS A 1 97 ? -6.506 -8.140 23.673 1.00 72.38 97 HIS A N 1
ATOM 787 C CA . HIS A 1 97 ? -6.178 -9.576 23.632 1.00 72.38 97 HIS A CA 1
ATOM 788 C C . HIS A 1 97 ? -7.188 -10.451 24.408 1.00 72.38 97 HIS A C 1
ATOM 790 O O . HIS A 1 97 ? -7.419 -11.601 24.057 1.00 72.38 97 HIS A O 1
ATOM 796 N N . LYS A 1 98 ? -7.869 -9.885 25.418 1.00 78.06 98 LYS A N 1
ATOM 797 C CA . LYS A 1 98 ? -8.942 -10.547 26.188 1.00 78.06 98 LYS A CA 1
ATOM 798 C C . LYS A 1 98 ? -10.317 -10.502 25.506 1.00 78.06 98 LYS A C 1
ATOM 800 O O . LYS A 1 98 ? -11.316 -10.859 26.121 1.00 78.06 98 LYS A O 1
ATOM 805 N N . GLY A 1 99 ? -10.408 -9.982 24.282 1.00 81.00 99 GLY A N 1
ATOM 806 C CA . GLY A 1 99 ? -11.650 -9.848 23.516 1.00 81.00 99 GLY A CA 1
ATOM 807 C C . GLY A 1 99 ? -12.543 -8.665 23.914 1.00 81.00 99 GLY A C 1
ATOM 808 O O . GLY A 1 99 ? -13.499 -8.365 23.201 1.00 81.00 99 GLY A O 1
ATOM 809 N N . LYS A 1 100 ? -12.232 -7.946 25.003 1.00 88.56 100 LYS A N 1
ATOM 810 C CA . LYS A 1 100 ? -12.976 -6.747 25.422 1.00 88.56 100 LYS A CA 1
ATOM 811 C C . LYS A 1 100 ? -12.651 -5.564 24.515 1.00 88.56 100 LYS A C 1
ATOM 813 O O . LYS A 1 100 ? -11.483 -5.351 24.197 1.00 88.56 100 LYS A O 1
ATOM 818 N N . ILE A 1 101 ? -13.660 -4.770 24.173 1.00 89.81 101 ILE A N 1
ATOM 819 C CA . ILE A 1 101 ? -13.497 -3.515 23.436 1.00 89.81 101 ILE A CA 1
ATOM 820 C C . ILE A 1 101 ? -13.351 -2.366 24.436 1.00 89.81 101 ILE A C 1
ATOM 822 O O . ILE A 1 101 ? -14.153 -2.243 25.363 1.00 89.81 101 ILE A O 1
ATOM 826 N N . ILE A 1 102 ? -12.306 -1.563 24.266 1.00 89.50 102 ILE A N 1
ATOM 827 C CA . ILE A 1 102 ? -12.028 -0.354 25.050 1.00 89.50 102 ILE A CA 1
ATOM 828 C C . ILE A 1 102 ? -11.696 0.797 24.106 1.00 89.50 102 ILE A C 1
ATOM 830 O O . ILE A 1 102 ? -11.255 0.559 22.984 1.00 89.50 102 ILE A O 1
ATOM 834 N N . ARG A 1 103 ? -11.880 2.039 24.548 1.00 88.19 103 ARG A N 1
ATOM 835 C CA . ARG A 1 103 ? -11.404 3.209 23.809 1.00 88.19 103 ARG A CA 1
ATOM 836 C C . ARG A 1 103 ? -10.044 3.623 24.333 1.00 88.19 103 ARG A C 1
ATOM 838 O O . ARG A 1 103 ? -9.855 3.729 25.541 1.00 88.19 103 ARG A O 1
ATOM 845 N N . VAL A 1 104 ? -9.102 3.831 23.426 1.00 83.44 104 VAL A N 1
ATOM 846 C CA . VAL A 1 104 ? -7.743 4.257 23.765 1.00 83.44 104 VAL A CA 1
ATOM 847 C C . VAL A 1 104 ? -7.349 5.478 22.958 1.00 83.44 104 VAL A C 1
ATOM 849 O O . VAL A 1 104 ? -7.982 5.828 21.956 1.00 83.44 104 VAL A O 1
ATOM 852 N N . SER A 1 105 ? -6.315 6.147 23.446 1.00 81.50 105 SER A N 1
ATOM 853 C CA . SER A 1 105 ? -5.695 7.280 22.781 1.00 81.50 105 SER A CA 1
ATOM 854 C C . SER A 1 105 ? -4.801 6.804 21.633 1.00 81.50 105 SER A C 1
ATOM 856 O O . SER A 1 105 ? -4.388 5.646 21.592 1.00 81.50 105 SER A O 1
ATOM 858 N N . GLY A 1 106 ? -4.531 7.676 20.664 1.00 70.12 106 GLY A N 1
ATOM 859 C CA . GLY A 1 106 ? -3.697 7.356 19.499 1.00 70.12 106 GLY A CA 1
ATOM 860 C C . GLY A 1 106 ? -2.218 7.150 19.836 1.00 70.12 106 GLY A C 1
ATOM 861 O O . GLY A 1 106 ? -1.491 6.603 19.016 1.00 70.12 106 GLY A O 1
ATOM 862 N N . ASP A 1 107 ? -1.788 7.575 21.026 1.00 69.81 107 ASP A N 1
ATOM 863 C CA . ASP A 1 107 ? -0.469 7.310 21.624 1.00 69.81 107 ASP A CA 1
ATOM 864 C C . ASP A 1 107 ? -0.385 5.987 22.400 1.00 69.81 107 ASP A C 1
ATOM 866 O O . ASP A 1 107 ? 0.658 5.665 22.965 1.00 69.81 107 ASP A O 1
ATOM 870 N N . SER A 1 108 ? -1.471 5.213 22.438 1.00 69.12 108 SER A N 1
ATOM 871 C CA . SER A 1 108 ? -1.482 3.882 23.041 1.00 69.12 108 SER A CA 1
ATOM 872 C C . SER A 1 108 ? -1.012 2.816 22.050 1.00 69.12 108 SER A C 1
ATOM 874 O O . SER A 1 108 ? -1.288 2.895 20.854 1.00 69.12 108 SER A O 1
ATOM 876 N N . ASP A 1 109 ? -0.378 1.759 22.558 1.00 68.12 109 ASP A N 1
ATOM 877 C CA . ASP A 1 109 ? 0.063 0.630 21.737 1.00 68.12 109 ASP A CA 1
ATOM 878 C C . ASP A 1 109 ? -1.129 -0.238 21.293 1.00 68.12 109 ASP A C 1
ATOM 880 O O . ASP A 1 109 ? -1.708 -1.006 22.073 1.00 68.12 109 ASP A O 1
ATOM 884 N N . PHE A 1 110 ? -1.501 -0.133 20.016 1.00 70.44 110 PHE A N 1
ATOM 885 C CA . PHE A 1 110 ? -2.447 -1.038 19.366 1.00 70.44 110 PHE A CA 1
ATOM 886 C C . PHE A 1 110 ? -2.129 -1.236 17.883 1.00 70.44 110 PHE A C 1
ATOM 888 O O . PHE A 1 110 ? -1.501 -0.407 17.226 1.00 70.44 110 PHE A O 1
ATOM 895 N N . PHE A 1 111 ? -2.598 -2.358 17.350 1.00 69.31 111 PHE A N 1
ATOM 896 C CA . PHE A 1 111 ? -2.356 -2.770 15.978 1.00 69.31 111 PHE A CA 1
ATOM 897 C C . PHE A 1 111 ? -3.480 -2.315 15.041 1.00 69.31 111 PHE A C 1
ATOM 899 O O . PHE A 1 111 ? -4.662 -2.442 15.367 1.00 69.31 111 PHE A O 1
ATOM 906 N N . ILE A 1 112 ? -3.130 -1.846 13.842 1.00 72.69 112 ILE A N 1
ATOM 907 C CA . ILE A 1 112 ? -4.094 -1.552 12.772 1.00 72.69 112 ILE A CA 1
ATOM 908 C C . ILE A 1 112 ? -4.017 -2.664 11.729 1.00 72.69 112 ILE A C 1
ATOM 910 O O . ILE A 1 112 ? -3.046 -2.770 10.980 1.00 72.69 112 ILE A O 1
ATOM 914 N N . ALA A 1 113 ? -5.061 -3.489 11.666 1.00 68.31 113 ALA A N 1
ATOM 915 C CA . ALA A 1 113 ? -5.162 -4.562 10.686 1.00 68.31 113 ALA A CA 1
ATOM 916 C C . ALA A 1 113 ? -5.764 -4.051 9.366 1.00 68.31 113 ALA A C 1
ATOM 918 O O . ALA A 1 113 ? -6.958 -4.188 9.111 1.00 68.31 113 ALA A O 1
ATOM 919 N N . ASP A 1 114 ? -4.917 -3.478 8.510 1.00 66.06 114 ASP A N 1
ATOM 920 C CA . ASP A 1 114 ? -5.287 -3.007 7.165 1.00 66.06 114 ASP A CA 1
ATOM 921 C C . ASP A 1 114 ? -5.493 -4.148 6.147 1.00 66.06 114 ASP A C 1
ATOM 923 O O . ASP A 1 114 ? -6.033 -3.938 5.062 1.00 66.06 114 ASP A O 1
ATOM 927 N N . LYS A 1 115 ? -5.106 -5.382 6.496 1.00 65.19 115 LYS A N 1
ATOM 928 C CA . LYS A 1 115 ? -5.274 -6.584 5.665 1.00 65.19 115 LYS A CA 1
ATOM 929 C C . LYS A 1 115 ? -5.879 -7.736 6.464 1.00 65.19 115 LYS A C 1
ATOM 931 O O . LYS A 1 115 ? -5.558 -7.927 7.633 1.00 65.19 115 LYS A O 1
ATOM 936 N N . ALA A 1 116 ? -6.696 -8.558 5.802 1.00 67.12 116 ALA A N 1
ATOM 937 C CA . ALA A 1 116 ? -7.403 -9.679 6.435 1.00 67.12 116 ALA A CA 1
ATOM 938 C C . ALA A 1 116 ? -6.463 -10.668 7.148 1.00 67.12 116 ALA A C 1
ATOM 940 O O . ALA A 1 116 ? -6.642 -10.927 8.330 1.00 67.12 116 ALA A O 1
ATOM 941 N N . HIS A 1 117 ? -5.382 -11.109 6.496 1.00 60.31 117 HIS A N 1
ATOM 942 C CA . HIS A 1 117 ? -4.423 -12.031 7.125 1.00 60.31 117 HIS A CA 1
ATOM 943 C C . HIS A 1 117 ? -3.736 -11.440 8.370 1.00 60.31 117 HIS A C 1
ATOM 945 O O . HIS A 1 117 ? -3.302 -12.190 9.246 1.00 60.31 117 HIS A O 1
ATOM 951 N N . LEU A 1 118 ? -3.615 -10.108 8.462 1.00 60.97 118 LEU A N 1
ATOM 952 C CA . LEU A 1 118 ? -3.096 -9.454 9.662 1.00 60.97 118 LEU A CA 1
ATOM 953 C C . LEU A 1 118 ? -4.117 -9.549 10.786 1.00 60.97 118 LEU A C 1
ATOM 955 O O . LEU A 1 118 ? -3.744 -9.923 11.888 1.00 60.97 118 LEU A O 1
ATOM 959 N N . ALA A 1 119 ? -5.394 -9.273 10.506 1.00 65.12 119 ALA A N 1
ATOM 960 C CA . ALA A 1 119 ? -6.481 -9.427 11.474 1.00 65.12 119 ALA A CA 1
ATOM 961 C C . ALA A 1 119 ? -6.573 -10.875 11.995 1.00 65.12 119 ALA A C 1
ATOM 963 O O . ALA A 1 119 ? -6.708 -11.093 13.197 1.00 65.12 119 ALA A O 1
ATOM 964 N N . ASP A 1 120 ? -6.416 -11.859 11.108 1.00 66.38 120 ASP A N 1
ATOM 965 C CA . ASP A 1 120 ? -6.511 -13.279 11.463 1.00 66.38 120 ASP A CA 1
ATOM 966 C C . ASP A 1 120 ? -5.331 -13.740 12.328 1.00 66.38 120 ASP A C 1
ATOM 968 O O . ASP A 1 120 ? -5.516 -14.363 13.372 1.00 66.38 120 ASP A O 1
ATOM 972 N N . SER A 1 121 ? -4.100 -13.401 11.927 1.00 58.84 121 SER A N 1
ATOM 973 C CA . SER A 1 121 ? -2.885 -13.791 12.662 1.00 58.84 121 SER A CA 1
ATOM 974 C C . SER A 1 121 ? -2.758 -13.099 14.023 1.00 58.84 121 SER A C 1
ATOM 976 O O . SER A 1 121 ? -2.096 -13.642 14.921 1.00 58.84 121 SER A O 1
ATOM 978 N N . SER A 1 122 ? -3.408 -11.936 14.165 1.00 60.19 122 SER A N 1
ATOM 979 C CA . SER A 1 122 ? -3.379 -11.077 15.349 1.00 60.19 122 SER A CA 1
ATOM 980 C C . SER A 1 122 ? -4.435 -11.370 16.399 1.00 60.19 122 SER A C 1
ATOM 982 O O . SER A 1 122 ? -4.245 -11.036 17.574 1.00 60.19 122 SER A O 1
ATOM 984 N N . SER A 1 123 ? -5.537 -11.992 15.989 1.00 64.12 123 SER A N 1
ATOM 985 C CA . SER A 1 123 ? -6.701 -12.200 16.840 1.00 64.12 123 SER A CA 1
ATOM 986 C C . SER A 1 123 ? -6.339 -12.919 18.145 1.00 64.12 123 SER A C 1
ATOM 988 O O . SER A 1 123 ? -5.706 -13.975 18.141 1.00 64.12 123 SER A O 1
ATOM 990 N N . GLY A 1 124 ? -6.716 -12.317 19.277 1.00 64.19 124 GLY A N 1
ATOM 991 C CA . GLY A 1 124 ? -6.480 -12.860 20.621 1.00 64.19 124 GLY A CA 1
ATOM 992 C C . GLY A 1 124 ? -5.049 -12.723 21.158 1.00 64.19 124 GLY A C 1
ATOM 993 O O . GLY A 1 124 ? -4.821 -13.073 22.310 1.00 64.19 124 GLY A O 1
ATOM 994 N N . LYS A 1 125 ? -4.097 -12.200 20.373 1.00 63.78 125 LYS A N 1
ATOM 995 C CA . LYS A 1 125 ? -2.686 -12.054 20.787 1.00 63.78 125 LYS A CA 1
ATOM 996 C C . LYS A 1 125 ? -2.313 -10.625 21.164 1.00 63.78 125 LYS A C 1
ATOM 998 O O . LYS A 1 125 ? -1.508 -10.423 22.062 1.00 63.78 125 LYS A O 1
ATOM 1003 N N . VAL A 1 126 ? -2.914 -9.626 20.514 1.00 65.62 126 VAL A N 1
ATOM 1004 C CA . VAL A 1 126 ? -2.677 -8.209 20.834 1.00 65.62 126 VAL A CA 1
ATOM 1005 C C . VAL A 1 126 ? -3.959 -7.399 20.863 1.00 65.62 126 VAL A C 1
ATOM 1007 O O . VAL A 1 126 ? -5.040 -7.864 20.504 1.00 65.62 126 VAL A O 1
ATOM 1010 N N . ASN A 1 127 ? -3.799 -6.149 21.276 1.00 69.50 127 ASN A N 1
ATOM 1011 C CA . ASN A 1 127 ? -4.803 -5.114 21.158 1.00 69.50 127 ASN A CA 1
ATOM 1012 C C . ASN A 1 127 ? -4.879 -4.626 19.699 1.00 69.50 127 ASN A C 1
ATOM 1014 O O . ASN A 1 127 ? -3.897 -4.113 19.169 1.00 69.50 127 ASN A O 1
ATOM 1018 N N . ILE A 1 128 ? -6.029 -4.780 19.045 1.00 74.25 128 ILE A N 1
ATOM 1019 C CA . ILE A 1 128 ? -6.229 -4.449 17.625 1.00 74.25 128 ILE A CA 1
ATOM 1020 C C . ILE A 1 128 ? -7.344 -3.416 17.504 1.00 74.25 128 ILE A C 1
ATOM 1022 O O . ILE A 1 128 ? -8.373 -3.545 18.166 1.00 74.25 128 ILE A O 1
ATOM 1026 N N . LEU A 1 129 ? -7.185 -2.423 16.630 1.00 83.75 129 LEU A N 1
ATOM 1027 C CA . LEU A 1 129 ? -8.261 -1.509 16.254 1.00 83.75 129 LEU A CA 1
ATOM 1028 C C . LEU A 1 129 ? -9.494 -2.319 15.830 1.00 83.75 129 LEU A C 1
ATOM 1030 O O . LEU A 1 129 ? -9.425 -3.160 14.937 1.00 83.75 129 LEU A O 1
ATOM 1034 N N . ALA A 1 130 ? -10.638 -2.071 16.462 1.00 87.62 130 ALA A N 1
ATOM 1035 C CA . ALA A 1 130 ? -11.865 -2.845 16.287 1.00 87.62 130 ALA A CA 1
ATOM 1036 C C . ALA A 1 130 ? -12.584 -2.561 14.951 1.00 87.62 130 ALA A C 1
ATOM 1038 O O . ALA A 1 130 ? -13.787 -2.770 14.833 1.00 87.62 130 ALA A O 1
ATOM 1039 N N . PHE A 1 131 ? -11.856 -2.092 13.944 1.00 85.19 131 PHE A N 1
ATOM 1040 C CA . PHE A 1 131 ? -12.337 -1.846 12.593 1.00 85.19 131 PHE A CA 1
ATOM 1041 C C . PHE A 1 131 ? -12.014 -3.028 11.686 1.00 85.19 131 PHE A C 1
ATOM 1043 O O . PHE A 1 131 ? -11.052 -3.763 11.909 1.00 85.19 131 PHE A O 1
ATOM 1050 N N . THR A 1 132 ? -12.832 -3.228 10.656 1.00 81.69 132 THR A N 1
ATOM 1051 C CA . THR A 1 132 ? -12.531 -4.242 9.645 1.00 81.69 132 THR A CA 1
ATOM 1052 C C . THR A 1 132 ? -11.420 -3.744 8.712 1.00 81.69 132 THR A C 1
ATOM 1054 O O . THR A 1 132 ? -11.266 -2.531 8.543 1.00 81.69 132 THR A O 1
ATOM 1057 N N . PRO A 1 133 ? -10.687 -4.635 8.018 1.00 72.12 133 PRO A N 1
ATOM 1058 C CA . PRO A 1 133 ? -9.729 -4.218 6.990 1.00 72.12 133 PRO A CA 1
ATOM 1059 C C . PRO A 1 133 ? -10.351 -3.304 5.921 1.00 72.12 133 PRO A C 1
ATOM 1061 O O . PRO A 1 133 ? -9.705 -2.384 5.426 1.00 72.12 133 PRO A O 1
ATOM 1064 N N . ARG A 1 134 ? -11.639 -3.511 5.604 1.00 76.94 134 ARG A N 1
ATOM 1065 C CA . ARG A 1 134 ? -12.398 -2.655 4.682 1.00 76.94 134 ARG A CA 1
ATOM 1066 C C . ARG A 1 134 ? -12.582 -1.241 5.233 1.00 76.94 134 ARG A C 1
ATOM 1068 O O . ARG A 1 134 ? -12.470 -0.283 4.475 1.00 76.94 134 ARG A O 1
ATOM 1075 N N . ASP A 1 135 ? -12.859 -1.108 6.525 1.00 80.81 135 ASP A N 1
ATOM 1076 C CA . ASP A 1 135 ? -12.998 0.198 7.173 1.00 80.81 135 ASP A CA 1
ATOM 1077 C C . ASP A 1 135 ? -11.652 0.927 7.208 1.00 80.81 135 ASP A C 1
ATOM 1079 O O . ASP A 1 135 ? -11.584 2.101 6.857 1.00 80.81 135 ASP A O 1
ATOM 1083 N N . VAL A 1 136 ? -10.570 0.217 7.548 1.00 76.00 136 VAL A N 1
ATOM 1084 C CA . VAL A 1 136 ? -9.209 0.775 7.566 1.00 76.00 136 VAL A CA 1
ATOM 1085 C C . VAL A 1 136 ? -8.800 1.287 6.184 1.00 76.00 136 VAL A C 1
ATOM 1087 O O . VAL A 1 136 ? -8.299 2.403 6.084 1.00 76.00 136 VAL A O 1
ATOM 1090 N N . LEU A 1 137 ? -9.081 0.527 5.118 1.00 72.12 137 LEU A N 1
ATOM 1091 C CA . LEU A 1 137 ? -8.825 0.953 3.738 1.00 72.12 137 LEU A CA 1
ATOM 1092 C C . LEU A 1 137 ? -9.572 2.250 3.389 1.00 72.12 137 LEU A C 1
ATOM 1094 O O . LEU A 1 137 ? -9.018 3.157 2.776 1.00 72.12 137 LEU A O 1
ATOM 1098 N N . ARG A 1 138 ? -10.836 2.377 3.807 1.00 75.50 138 ARG A N 1
ATOM 1099 C CA . ARG A 1 138 ? -11.617 3.605 3.581 1.00 75.50 138 ARG A CA 1
ATOM 1100 C C . ARG A 1 138 ? -11.069 4.798 4.359 1.00 75.50 138 ARG A C 1
ATOM 1102 O O . ARG A 1 138 ? -11.270 5.931 3.935 1.00 75.50 138 ARG A O 1
ATOM 1109 N N . LEU A 1 139 ? -10.391 4.544 5.473 1.00 74.69 139 LEU A N 1
ATOM 1110 C CA . LEU A 1 139 ? -9.746 5.533 6.331 1.00 74.69 139 LEU A CA 1
ATOM 1111 C C . LEU A 1 139 ? -8.271 5.768 5.954 1.00 74.69 139 LEU A C 1
ATOM 1113 O O . LEU A 1 139 ? -7.532 6.325 6.758 1.00 74.69 139 LEU A O 1
ATOM 1117 N N . GLU A 1 140 ? -7.815 5.384 4.755 1.00 66.50 140 GLU A N 1
ATOM 1118 C CA . GLU A 1 140 ? -6.407 5.545 4.350 1.00 66.50 140 GLU A CA 1
ATOM 1119 C C . GLU A 1 140 ? -5.874 6.970 4.560 1.00 66.50 140 GLU A C 1
ATOM 1121 O O . GLU A 1 140 ? -4.768 7.131 5.073 1.00 66.50 140 GLU A O 1
ATOM 1126 N N . GLN A 1 141 ? -6.671 8.005 4.255 1.00 64.88 141 GLN A N 1
ATOM 1127 C CA . GLN A 1 141 ? -6.278 9.407 4.470 1.00 64.88 141 GLN A CA 1
ATOM 1128 C C . GLN A 1 141 ? -5.996 9.705 5.952 1.00 64.88 141 GLN A C 1
ATOM 1130 O O . GLN A 1 141 ? -5.061 10.444 6.270 1.00 64.88 141 GLN A O 1
ATOM 1135 N N . TYR A 1 142 ? -6.740 9.068 6.862 1.00 67.25 142 TYR A N 1
ATOM 1136 C CA . TYR A 1 142 ? -6.510 9.147 8.302 1.00 67.25 142 TYR A CA 1
ATOM 1137 C C . TYR A 1 142 ? -5.295 8.391 8.784 1.00 67.25 142 TYR A C 1
ATOM 1139 O O . TYR A 1 142 ? -4.754 8.788 9.799 1.00 67.25 142 TYR A O 1
ATOM 1147 N N . PHE A 1 143 ? -4.866 7.322 8.126 1.00 64.25 143 PHE A N 1
ATOM 1148 C CA . PHE A 1 143 ? -3.712 6.545 8.579 1.00 64.25 143 PHE A CA 1
ATOM 1149 C C . PHE A 1 143 ? -2.424 6.900 7.833 1.00 64.25 143 PHE A C 1
ATOM 1151 O O . PHE A 1 143 ? -1.405 6.244 8.021 1.00 64.25 143 PHE A O 1
ATOM 1158 N N . THR A 1 144 ? -2.421 7.986 7.052 1.00 56.41 144 THR A N 1
ATOM 1159 C CA . THR A 1 144 ? -1.220 8.512 6.374 1.00 56.41 144 THR A CA 1
ATOM 1160 C C . THR A 1 144 ? -0.064 8.829 7.328 1.00 56.41 144 THR A C 1
ATOM 1162 O O . THR A 1 144 ? 1.093 8.779 6.921 1.00 56.41 144 THR A O 1
ATOM 1165 N N . TRP A 1 145 ? -0.357 9.137 8.595 1.00 52.28 145 TRP A N 1
ATOM 1166 C CA . TRP A 1 145 ? 0.638 9.393 9.644 1.00 52.28 145 TRP A CA 1
ATOM 1167 C C . TRP A 1 145 ? 1.029 8.154 10.463 1.00 52.28 145 TRP A C 1
ATOM 1169 O O . TRP A 1 145 ? 1.857 8.270 11.368 1.00 52.28 145 TRP A O 1
ATOM 1179 N N . ALA A 1 146 ? 0.443 6.988 10.182 1.00 50.22 146 ALA A N 1
ATOM 1180 C CA . ALA A 1 146 ? 0.852 5.727 10.785 1.00 50.22 146 ALA A CA 1
ATOM 1181 C C . ALA A 1 146 ? 2.180 5.274 10.165 1.00 50.22 146 ALA A C 1
ATOM 1183 O O . ALA A 1 146 ? 2.316 5.229 8.941 1.00 50.22 146 ALA A O 1
ATOM 1184 N N . GLU A 1 147 ? 3.161 4.906 10.987 1.00 47.28 147 GLU A N 1
ATOM 1185 C CA . GLU A 1 147 ? 4.414 4.369 10.465 1.00 47.28 147 GLU A CA 1
ATOM 1186 C C . GLU A 1 147 ? 4.316 2.847 10.359 1.00 47.28 147 GLU A C 1
ATOM 1188 O O . GLU A 1 147 ? 4.051 2.114 11.314 1.00 47.28 147 GLU A O 1
ATOM 1193 N N . ARG A 1 148 ? 4.566 2.332 9.158 1.00 48.00 148 ARG A N 1
ATOM 1194 C CA . ARG A 1 148 ? 4.720 0.891 8.958 1.00 48.00 148 ARG A CA 1
ATOM 1195 C C . ARG A 1 148 ? 6.106 0.488 9.438 1.00 48.00 148 ARG A C 1
ATOM 1197 O O . ARG A 1 148 ? 7.087 0.619 8.704 1.00 48.00 148 ARG A O 1
ATOM 1204 N N . ILE A 1 149 ? 6.187 -0.009 10.665 1.00 41.12 149 ILE A N 1
ATOM 1205 C CA . ILE A 1 149 ? 7.424 -0.537 11.228 1.00 41.12 149 ILE A CA 1
ATOM 1206 C C . ILE A 1 149 ? 7.731 -1.879 10.544 1.00 41.12 149 ILE A C 1
ATOM 1208 O O . ILE A 1 149 ? 6.906 -2.784 10.414 1.00 41.12 149 ILE A O 1
ATOM 1212 N N . THR A 1 150 ? 8.940 -2.002 10.006 1.00 44.88 150 THR A N 1
ATOM 1213 C CA . THR A 1 150 ? 9.415 -3.234 9.360 1.00 44.88 150 THR A CA 1
ATOM 1214 C C . THR A 1 150 ? 10.817 -3.509 9.867 1.00 44.88 150 THR A C 1
ATOM 1216 O O . THR A 1 150 ? 11.733 -2.808 9.451 1.00 44.88 150 THR A O 1
ATOM 1219 N N . TRP A 1 151 ? 10.976 -4.478 10.769 1.00 45.19 151 TRP A N 1
ATOM 1220 C CA . TRP A 1 151 ? 12.246 -4.824 11.427 1.00 45.19 151 TRP A CA 1
ATOM 1221 C C . TRP A 1 151 ? 12.126 -6.171 12.159 1.00 45.19 151 TRP A C 1
ATOM 1223 O O . TRP A 1 151 ? 11.005 -6.607 12.400 1.00 45.19 151 TRP A O 1
ATOM 1233 N N . PRO A 1 152 ? 13.236 -6.723 12.686 1.00 44.12 152 PRO A N 1
ATOM 1234 C CA . PRO A 1 152 ? 14.391 -7.308 12.011 1.00 44.12 152 PRO A CA 1
ATOM 1235 C C . PRO A 1 152 ? 14.320 -8.847 12.073 1.00 44.12 152 PRO A C 1
ATOM 1237 O O . PRO A 1 152 ? 13.665 -9.422 12.935 1.00 44.12 152 PRO A O 1
ATOM 1240 N N . SER A 1 153 ? 15.048 -9.520 11.187 1.00 42.06 153 SER A N 1
ATOM 1241 C CA . SER A 1 153 ? 15.378 -10.937 11.363 1.00 42.06 153 SER A CA 1
ATOM 1242 C C . SER A 1 153 ? 16.690 -11.055 12.131 1.00 42.06 153 SER A C 1
ATOM 1244 O O . SER A 1 153 ? 17.662 -10.391 11.773 1.00 42.06 153 SER A O 1
ATOM 1246 N N . GLU A 1 154 ? 16.728 -11.917 13.146 1.00 48.22 154 GLU A N 1
ATOM 1247 C CA . GLU A 1 154 ? 17.972 -12.351 13.805 1.00 48.22 154 GLU A CA 1
ATOM 1248 C C . GLU A 1 154 ? 18.724 -13.403 12.967 1.00 48.22 154 GLU A C 1
ATOM 1250 O O . GLU A 1 154 ? 19.911 -13.657 13.176 1.00 48.22 154 GLU A O 1
ATOM 1255 N N . SER A 1 155 ? 18.049 -13.992 11.979 1.00 53.91 155 SER A N 1
ATOM 1256 C CA . SER A 1 155 ? 18.579 -15.038 11.111 1.00 53.91 155 SER A CA 1
ATOM 1257 C C . SER A 1 155 ? 19.420 -14.457 9.974 1.00 53.91 155 SER A C 1
ATOM 1259 O O . SER A 1 155 ? 19.049 -13.459 9.344 1.00 53.91 155 SER A O 1
ATOM 1261 N N . LYS A 1 156 ? 20.545 -15.118 9.673 1.00 60.06 156 LYS A N 1
ATOM 1262 C CA . LYS A 1 156 ? 21.387 -14.793 8.513 1.00 60.06 156 LYS A CA 1
ATOM 1263 C C . LYS A 1 156 ? 20.594 -15.026 7.217 1.00 60.06 156 LYS A C 1
ATOM 1265 O O . LYS A 1 156 ? 20.110 -16.142 7.028 1.00 60.06 156 LYS A O 1
ATOM 1270 N N . PRO A 1 157 ? 20.476 -14.028 6.323 1.00 66.38 157 PRO A N 1
ATOM 1271 C CA . PRO A 1 157 ? 19.771 -14.205 5.059 1.00 66.38 157 PRO A CA 1
ATOM 1272 C C . PRO A 1 157 ? 20.441 -15.264 4.174 1.00 66.38 157 PRO A C 1
ATOM 1274 O O . PRO A 1 157 ? 21.668 -15.284 4.050 1.00 66.38 157 PRO A O 1
ATOM 1277 N N . MET A 1 158 ? 19.644 -16.107 3.519 1.00 70.62 158 MET A N 1
ATOM 1278 C CA . MET A 1 158 ? 20.111 -17.120 2.571 1.00 70.62 158 MET A CA 1
ATOM 1279 C C . MET A 1 158 ? 19.852 -16.661 1.137 1.00 70.62 158 MET A C 1
ATOM 1281 O O . MET A 1 158 ? 18.737 -16.291 0.789 1.00 70.62 158 MET A O 1
ATOM 1285 N N . GLN A 1 159 ? 20.865 -16.683 0.271 1.00 75.94 159 GLN A N 1
ATOM 1286 C CA . GLN A 1 159 ? 20.664 -16.326 -1.133 1.00 75.94 159 GLN A CA 1
ATOM 1287 C C . GLN A 1 159 ? 19.864 -17.410 -1.864 1.00 75.94 159 GLN A C 1
ATOM 1289 O O . GLN A 1 159 ? 20.188 -18.593 -1.785 1.00 75.94 159 GLN A O 1
ATOM 1294 N N . ILE A 1 160 ? 18.858 -16.979 -2.617 1.00 80.06 160 ILE A N 1
ATOM 1295 C CA . ILE A 1 160 ? 18.012 -17.828 -3.457 1.00 80.06 160 ILE A CA 1
ATOM 1296 C C . ILE A 1 160 ? 18.047 -17.357 -4.916 1.00 80.06 160 ILE A C 1
ATOM 1298 O O . ILE A 1 160 ? 18.662 -16.338 -5.246 1.00 80.06 160 ILE A O 1
ATOM 1302 N N . GLU A 1 161 ? 17.415 -18.127 -5.803 1.00 79.44 161 GLU A N 1
ATOM 1303 C CA . GLU A 1 161 ? 17.415 -17.865 -7.242 1.00 79.44 161 GLU A CA 1
ATOM 1304 C C . GLU A 1 161 ? 16.846 -16.478 -7.589 1.00 79.44 161 GLU A C 1
ATOM 1306 O O . GLU A 1 161 ? 15.804 -16.054 -7.084 1.00 79.44 161 GLU A O 1
ATOM 1311 N N . TRP A 1 162 ? 17.546 -15.782 -8.488 1.00 77.88 162 TRP A N 1
ATOM 1312 C CA . TRP A 1 162 ? 17.208 -14.449 -8.974 1.00 77.88 162 TRP A CA 1
ATOM 1313 C C . TRP A 1 162 ? 16.888 -14.496 -10.473 1.00 77.88 162 TRP A C 1
ATOM 1315 O O . TRP A 1 162 ? 17.741 -14.259 -11.328 1.00 77.88 162 TRP A O 1
ATOM 1325 N N . ASP A 1 163 ? 15.634 -14.799 -10.802 1.00 77.50 163 ASP A N 1
ATOM 1326 C CA . ASP A 1 163 ? 15.149 -14.919 -12.185 1.00 77.50 163 ASP A CA 1
ATOM 1327 C C . ASP A 1 163 ? 15.088 -13.572 -12.928 1.00 77.50 163 ASP A C 1
ATOM 1329 O O . ASP A 1 163 ? 15.111 -13.515 -14.159 1.00 77.50 163 ASP A O 1
ATOM 1333 N N . VAL A 1 164 ? 15.047 -12.470 -12.180 1.00 81.88 164 VAL A N 1
ATOM 1334 C CA . VAL A 1 164 ? 15.007 -11.102 -12.707 1.00 81.88 164 VAL A CA 1
ATOM 1335 C C . VAL A 1 164 ? 16.251 -10.776 -13.539 1.00 81.88 164 VAL A C 1
ATOM 1337 O O . VAL A 1 164 ? 16.149 -10.016 -14.502 1.00 81.88 164 VAL A O 1
ATOM 1340 N N . ALA A 1 165 ? 17.410 -11.380 -13.246 1.00 84.69 165 ALA A N 1
ATOM 1341 C CA . ALA A 1 165 ? 18.623 -11.183 -14.044 1.00 84.69 165 ALA A CA 1
ATOM 1342 C C . ALA A 1 165 ? 18.432 -11.584 -15.515 1.00 84.69 165 ALA A C 1
ATOM 1344 O O . ALA A 1 165 ? 18.916 -10.886 -16.409 1.00 84.69 165 ALA A O 1
ATOM 1345 N N . LEU A 1 166 ? 17.678 -12.660 -15.772 1.00 87.81 166 LEU A N 1
ATOM 1346 C CA . LEU A 1 166 ? 17.387 -13.150 -17.124 1.00 87.81 166 LEU A CA 1
ATOM 1347 C C . LEU A 1 166 ? 16.444 -12.219 -17.895 1.00 87.81 166 LEU A C 1
ATOM 1349 O O . LEU A 1 166 ? 16.391 -12.258 -19.119 1.00 87.81 166 LEU A O 1
ATOM 1353 N N . LYS A 1 167 ? 15.713 -11.363 -17.178 1.00 91.69 167 LYS A N 1
ATOM 1354 C CA . LYS A 1 167 ? 14.680 -10.464 -17.711 1.00 91.69 167 LYS A CA 1
ATOM 1355 C C . LYS A 1 167 ? 15.088 -8.994 -17.636 1.00 91.69 167 LYS A C 1
ATOM 1357 O O . LYS A 1 167 ? 14.297 -8.107 -17.956 1.00 91.69 167 LYS A O 1
ATOM 1362 N N . ALA A 1 168 ? 16.327 -8.734 -17.218 1.00 91.69 168 ALA A N 1
ATOM 1363 C CA . ALA A 1 168 ? 16.833 -7.408 -16.902 1.00 91.69 168 ALA A CA 1
ATOM 1364 C C . ALA A 1 168 ? 16.720 -6.431 -18.080 1.00 91.69 168 ALA A C 1
ATOM 1366 O O . ALA A 1 168 ? 16.331 -5.287 -17.881 1.00 91.69 168 ALA A O 1
ATOM 1367 N N . GLU A 1 169 ? 16.995 -6.879 -19.306 1.00 92.31 169 GLU A N 1
ATOM 1368 C CA . GLU A 1 169 ? 16.875 -6.040 -20.505 1.00 92.31 169 GLU A CA 1
ATOM 1369 C C . GLU A 1 169 ? 15.438 -5.553 -20.722 1.00 92.31 169 GLU A C 1
ATOM 1371 O O . GLU A 1 169 ? 15.206 -4.363 -20.936 1.00 92.31 169 GLU A O 1
ATOM 1376 N N . GLY A 1 170 ? 14.459 -6.450 -20.576 1.00 93.12 170 GLY A N 1
ATOM 1377 C CA . GLY A 1 170 ? 13.049 -6.087 -20.664 1.00 93.12 170 GLY A CA 1
ATOM 1378 C C . GLY A 1 170 ? 12.639 -5.076 -19.594 1.00 93.12 170 GLY A C 1
ATOM 1379 O O . GLY A 1 170 ? 11.935 -4.112 -19.881 1.00 93.12 170 GLY A O 1
ATOM 1380 N N . ILE A 1 171 ? 13.156 -5.235 -18.376 1.00 94.62 171 ILE A N 1
ATOM 1381 C CA . ILE A 1 171 ? 12.904 -4.305 -17.268 1.00 94.62 171 ILE A CA 1
ATOM 1382 C C . ILE A 1 171 ? 13.533 -2.929 -17.534 1.00 94.62 171 ILE A C 1
ATOM 1384 O O . ILE A 1 171 ? 12.909 -1.913 -17.234 1.00 94.62 171 ILE A O 1
ATOM 1388 N N . VAL A 1 172 ? 14.726 -2.866 -18.138 1.00 94.44 172 VAL A N 1
ATOM 1389 C CA . VAL A 1 172 ? 15.349 -1.590 -18.535 1.00 94.44 172 VAL A CA 1
ATOM 1390 C C . VAL A 1 172 ? 14.511 -0.881 -19.597 1.00 94.44 172 VAL A C 1
ATOM 1392 O O . VAL A 1 172 ? 14.297 0.321 -19.478 1.00 94.44 172 VAL A O 1
ATOM 1395 N N . ARG A 1 173 ? 13.977 -1.606 -20.588 1.00 94.38 173 ARG A N 1
ATOM 1396 C CA . ARG A 1 173 ? 13.086 -1.028 -21.610 1.00 94.38 173 ARG A CA 1
ATOM 1397 C C . ARG A 1 173 ? 11.841 -0.395 -20.992 1.00 94.38 173 ARG A C 1
ATOM 1399 O O . ARG A 1 173 ? 11.506 0.738 -21.331 1.00 94.38 173 ARG A O 1
ATOM 1406 N N . ILE A 1 174 ? 11.208 -1.089 -20.043 1.00 95.00 174 ILE A N 1
ATOM 1407 C CA . ILE A 1 174 ? 10.076 -0.553 -19.269 1.00 95.00 174 ILE A CA 1
ATOM 1408 C C . ILE A 1 174 ? 10.508 0.711 -18.519 1.00 95.00 174 ILE A C 1
ATOM 1410 O O . ILE A 1 174 ? 9.856 1.747 -18.624 1.00 95.00 174 ILE A O 1
ATOM 1414 N N . ALA A 1 175 ? 11.628 0.653 -17.795 1.00 93.81 175 ALA A N 1
ATOM 1415 C CA . ALA A 1 175 ? 12.138 1.786 -17.031 1.00 93.81 175 ALA A CA 1
ATOM 1416 C C . ALA A 1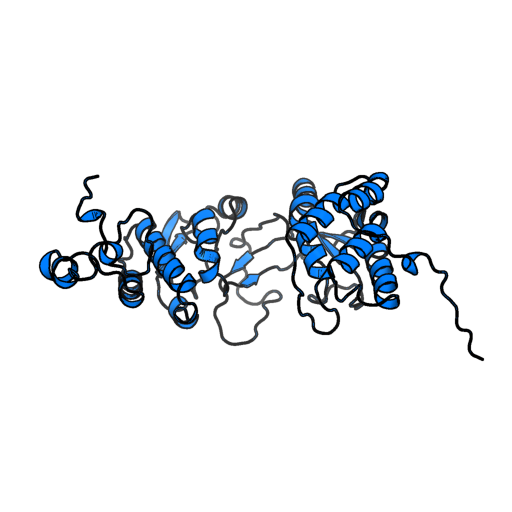 175 ? 12.387 3.014 -17.924 1.00 93.81 175 ALA A C 1
ATOM 1418 O O . ALA A 1 175 ? 11.972 4.115 -17.575 1.00 93.81 175 ALA A O 1
ATOM 1419 N N . THR A 1 176 ? 13.012 2.831 -19.090 1.00 94.25 176 THR A N 1
ATOM 1420 C CA . THR A 1 176 ? 13.242 3.902 -20.068 1.00 94.25 176 THR A CA 1
ATOM 1421 C C . THR A 1 176 ? 11.931 4.476 -20.597 1.00 94.25 176 THR A C 1
ATOM 1423 O O . THR A 1 176 ? 11.771 5.693 -20.605 1.00 94.25 176 THR A O 1
ATOM 1426 N N . TYR A 1 177 ? 10.983 3.624 -20.998 1.00 94.38 177 TYR A N 1
ATOM 1427 C CA . TYR A 1 177 ? 9.696 4.060 -21.545 1.00 94.38 177 TYR A CA 1
ATOM 1428 C C . TYR A 1 177 ? 8.892 4.913 -20.554 1.00 94.38 177 TYR A C 1
ATOM 1430 O O . TYR A 1 177 ? 8.322 5.933 -20.932 1.00 94.38 177 TYR A O 1
ATOM 1438 N N . PHE A 1 178 ? 8.897 4.544 -19.269 1.00 93.31 178 PHE A N 1
ATOM 1439 C CA . PHE A 1 178 ? 8.202 5.286 -18.211 1.00 93.31 178 PHE A CA 1
ATOM 1440 C C . PHE A 1 178 ? 9.028 6.430 -17.593 1.00 93.31 178 PHE A C 1
ATOM 1442 O O . PHE A 1 178 ? 8.622 6.993 -16.577 1.00 93.31 178 PHE A O 1
ATOM 1449 N N . GLY A 1 179 ? 10.171 6.799 -18.183 1.00 91.62 179 GLY A N 1
ATOM 1450 C CA . GLY A 1 179 ? 10.964 7.948 -17.735 1.00 91.62 179 GLY A CA 1
ATOM 1451 C C .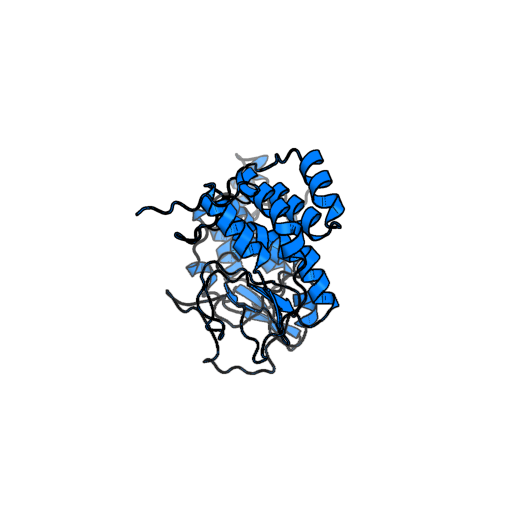 GLY A 1 179 ? 11.643 7.747 -16.378 1.00 91.62 179 GLY A C 1
ATOM 1452 O O . GLY A 1 179 ? 11.714 8.672 -15.569 1.00 91.62 179 GLY A O 1
ATOM 1453 N N . SER A 1 180 ? 12.125 6.535 -16.096 1.00 92.31 180 SER A N 1
ATOM 1454 C CA . SER A 1 180 ? 12.867 6.228 -14.872 1.00 92.31 180 SER A CA 1
ATOM 1455 C C . SER A 1 180 ? 14.128 7.098 -14.742 1.00 92.31 180 SER A C 1
ATOM 1457 O O . SER A 1 180 ? 14.972 7.084 -15.642 1.00 92.31 180 SER A O 1
ATOM 1459 N N . PRO A 1 181 ? 14.357 7.739 -13.577 1.00 87.94 181 PRO A N 1
ATOM 1460 C CA . PRO A 1 181 ? 15.607 8.448 -13.286 1.00 87.94 181 PRO A CA 1
ATOM 1461 C C . PRO A 1 181 ? 16.860 7.556 -13.276 1.00 87.94 181 PRO A C 1
ATOM 1463 O O . PRO A 1 181 ? 17.976 8.059 -13.238 1.00 87.94 181 PRO A O 1
ATOM 1466 N N . ARG A 1 182 ? 16.701 6.226 -13.250 1.00 88.25 182 ARG A N 1
ATOM 1467 C CA . ARG A 1 182 ? 17.807 5.255 -13.326 1.00 88.25 182 ARG A CA 1
ATOM 1468 C C . ARG A 1 182 ? 18.125 4.837 -14.765 1.00 88.25 182 ARG A C 1
ATOM 1470 O O . ARG A 1 182 ? 19.056 4.067 -14.969 1.00 88.25 182 ARG A O 1
ATOM 1477 N N . ALA A 1 183 ? 17.348 5.307 -15.738 1.00 91.00 183 ALA A N 1
ATOM 1478 C CA . ALA A 1 183 ? 17.429 4.926 -17.145 1.00 91.00 183 ALA A CA 1
ATOM 1479 C C . ALA A 1 183 ? 17.390 6.149 -18.086 1.00 91.00 183 ALA A C 1
ATOM 1481 O O . ALA A 1 183 ? 17.042 6.004 -19.258 1.00 91.00 183 ALA A O 1
ATOM 1482 N N . ASP A 1 184 ? 17.719 7.335 -17.564 1.00 88.44 184 ASP A N 1
ATOM 1483 C CA . ASP A 1 184 ? 17.611 8.636 -18.237 1.00 88.44 184 ASP A CA 1
ATOM 1484 C C . ASP A 1 184 ? 18.662 8.848 -19.340 1.00 88.44 184 ASP A C 1
ATOM 1486 O O . ASP A 1 184 ? 18.404 9.500 -20.349 1.00 88.44 184 ASP A O 1
ATOM 1490 N N . THR A 1 185 ? 19.841 8.258 -19.167 1.00 89.62 185 THR A N 1
ATOM 1491 C CA . THR A 1 185 ? 20.989 8.367 -20.068 1.00 89.62 185 THR A CA 1
ATOM 1492 C C . THR A 1 185 ? 21.487 6.985 -20.492 1.00 89.62 185 THR A C 1
ATOM 1494 O O . THR A 1 185 ? 21.315 6.015 -19.748 1.00 89.62 185 THR A O 1
ATOM 1497 N N . PRO A 1 186 ? 22.182 6.859 -21.639 1.00 89.25 186 PRO A N 1
ATOM 1498 C CA . PRO A 1 186 ? 22.764 5.584 -22.059 1.00 89.25 186 PRO A CA 1
ATOM 1499 C C . PRO A 1 186 ? 23.661 4.918 -21.006 1.00 89.25 186 PRO A C 1
ATOM 1501 O O . PRO A 1 186 ? 23.551 3.720 -20.739 1.00 89.25 186 PRO A O 1
ATOM 1504 N N . ALA A 1 187 ? 24.503 5.705 -20.332 1.00 86.81 187 ALA A N 1
ATOM 1505 C CA . ALA A 1 187 ? 25.353 5.216 -19.249 1.00 86.81 187 ALA A CA 1
ATOM 1506 C C . ALA A 1 187 ? 24.534 4.742 -18.031 1.00 86.81 187 ALA A C 1
ATOM 1508 O O . ALA A 1 187 ? 24.844 3.700 -17.440 1.00 86.81 187 ALA A O 1
ATOM 1509 N N . ALA A 1 188 ? 23.460 5.459 -17.676 1.00 87.12 188 ALA A N 1
ATOM 1510 C CA . ALA A 1 188 ? 22.551 5.043 -16.611 1.00 87.12 188 ALA A CA 1
ATOM 1511 C C . ALA A 1 188 ? 21.831 3.736 -16.965 1.00 87.12 188 ALA A C 1
ATOM 1513 O O . ALA A 1 188 ? 21.770 2.837 -16.131 1.00 87.12 188 ALA A O 1
ATOM 1514 N N . ARG A 1 189 ? 21.395 3.564 -18.220 1.00 91.62 189 ARG A N 1
ATOM 1515 C CA . ARG A 1 189 ? 20.765 2.325 -18.708 1.00 91.62 189 ARG A CA 1
ATOM 1516 C C . ARG A 1 189 ? 21.693 1.115 -18.600 1.00 91.62 189 ARG A C 1
ATOM 1518 O O . ARG A 1 189 ? 21.276 0.079 -18.081 1.00 91.62 189 ARG A O 1
ATOM 1525 N N . LYS A 1 190 ? 22.967 1.252 -18.990 1.00 88.62 190 LYS A N 1
ATOM 1526 C CA . LYS A 1 190 ? 23.985 0.196 -18.810 1.00 88.62 190 LYS A CA 1
ATOM 1527 C C . LYS A 1 190 ? 24.240 -0.111 -17.329 1.00 88.62 190 LYS A C 1
ATOM 1529 O O . LYS A 1 190 ? 24.314 -1.276 -16.936 1.00 88.62 190 LYS A O 1
ATOM 1534 N N . THR A 1 191 ? 24.304 0.923 -16.489 1.00 87.81 191 THR A N 1
ATOM 1535 C CA . THR A 1 191 ? 24.461 0.770 -15.032 1.00 87.81 191 THR A CA 1
ATOM 1536 C C . THR A 1 191 ? 23.271 0.035 -14.417 1.00 87.81 191 THR A C 1
ATOM 1538 O O . THR A 1 191 ? 23.455 -0.908 -13.653 1.00 87.81 191 THR A O 1
ATOM 1541 N N . LEU A 1 192 ? 22.050 0.412 -14.796 1.00 89.12 192 LEU A N 1
ATOM 1542 C CA . LEU A 1 192 ? 20.814 -0.221 -14.351 1.00 89.12 192 LEU A CA 1
ATOM 1543 C C . LEU A 1 192 ? 20.740 -1.688 -14.786 1.00 89.12 192 LEU A C 1
ATOM 1545 O O . LEU A 1 192 ? 20.405 -2.549 -13.973 1.00 89.12 192 LEU A O 1
ATOM 1549 N N . LEU A 1 193 ? 21.103 -1.986 -16.037 1.00 90.31 193 LEU A N 1
ATOM 1550 C CA . LEU A 1 193 ? 21.187 -3.355 -16.544 1.00 90.31 193 LEU A CA 1
ATOM 1551 C C . LEU A 1 193 ? 22.147 -4.201 -15.697 1.00 90.31 193 LEU A C 1
ATOM 1553 O O . LEU A 1 193 ? 21.808 -5.320 -15.306 1.00 90.31 193 LEU A O 1
ATOM 1557 N N . LYS A 1 194 ? 23.323 -3.655 -15.365 1.00 87.75 194 LYS A N 1
ATOM 1558 C CA . LYS A 1 194 ? 24.296 -4.309 -14.482 1.00 87.75 194 LYS A CA 1
ATOM 1559 C C . LYS A 1 194 ? 23.721 -4.532 -13.081 1.00 87.75 194 LYS A C 1
ATOM 1561 O O . LYS A 1 194 ? 23.817 -5.646 -12.574 1.00 87.75 194 LYS A O 1
ATOM 1566 N N . SER A 1 195 ? 23.070 -3.530 -12.491 1.00 85.69 195 SER A N 1
ATOM 1567 C CA . SER A 1 195 ? 22.410 -3.638 -11.182 1.00 85.69 195 SER A CA 1
ATOM 1568 C C . SER A 1 195 ? 21.331 -4.720 -11.143 1.00 85.69 195 SER A C 1
ATOM 1570 O O . SER A 1 195 ? 21.256 -5.465 -10.170 1.00 85.69 195 SER A O 1
ATOM 1572 N N . LEU A 1 196 ? 20.516 -4.834 -12.197 1.00 88.50 196 LEU A N 1
ATOM 1573 C CA . LEU A 1 196 ? 19.478 -5.861 -12.316 1.00 88.50 196 LEU A CA 1
ATOM 1574 C C . LEU A 1 196 ? 20.083 -7.262 -12.479 1.00 88.50 196 LEU A C 1
ATOM 1576 O O . LEU A 1 196 ? 19.634 -8.199 -11.823 1.00 88.50 196 LEU A O 1
ATOM 1580 N N . ARG A 1 197 ? 21.130 -7.412 -13.302 1.00 88.31 197 ARG A N 1
ATOM 1581 C CA . ARG A 1 197 ? 21.831 -8.694 -13.508 1.00 88.31 197 ARG A CA 1
ATOM 1582 C C . ARG A 1 197 ? 22.591 -9.169 -12.269 1.00 88.31 197 ARG A C 1
ATOM 1584 O O . ARG A 1 197 ? 22.644 -10.364 -12.013 1.00 88.31 197 ARG A O 1
ATOM 1591 N N . GLN A 1 198 ? 23.166 -8.243 -11.506 1.00 84.06 198 GLN A N 1
ATOM 1592 C CA . GLN A 1 198 ? 23.911 -8.519 -10.269 1.00 84.06 198 GLN A CA 1
ATOM 1593 C C . GLN A 1 198 ? 23.028 -8.498 -9.014 1.00 84.06 198 GLN A C 1
ATOM 1595 O O . GLN A 1 198 ? 23.542 -8.563 -7.889 1.00 84.06 198 GLN A O 1
ATOM 1600 N N . GLY A 1 199 ? 21.714 -8.358 -9.203 1.00 80.56 199 GLY A N 1
ATOM 1601 C CA . GLY A 1 199 ? 20.760 -8.351 -8.114 1.00 80.56 199 GLY A CA 1
ATOM 1602 C C . GLY A 1 199 ? 20.764 -9.671 -7.348 1.00 80.56 199 GLY A C 1
ATOM 1603 O O . GLY A 1 199 ? 21.145 -10.718 -7.869 1.00 80.56 199 GLY A O 1
ATOM 1604 N N . GLN A 1 200 ? 20.367 -9.614 -6.084 1.00 78.12 200 GLN A N 1
ATOM 1605 C CA . GLN A 1 200 ? 20.251 -10.789 -5.228 1.00 78.12 200 GLN A CA 1
ATOM 1606 C C . GLN A 1 200 ? 18.865 -10.843 -4.618 1.00 78.12 200 GLN A C 1
ATOM 1608 O O . GLN A 1 200 ? 18.346 -9.817 -4.179 1.00 78.12 200 GLN A O 1
ATOM 1613 N N . MET A 1 201 ? 18.309 -12.048 -4.525 1.00 76.94 201 MET A N 1
ATOM 1614 C CA . MET A 1 201 ? 17.166 -12.313 -3.668 1.00 76.94 201 MET A CA 1
ATOM 1615 C C . MET A 1 201 ? 17.636 -13.098 -2.447 1.00 76.94 201 MET A C 1
ATOM 1617 O O . MET A 1 201 ? 18.339 -14.100 -2.581 1.00 76.94 201 MET A O 1
ATOM 1621 N N . LEU A 1 202 ? 17.306 -12.594 -1.263 1.00 73.62 202 LEU A N 1
ATOM 1622 C CA . LEU A 1 202 ? 17.724 -13.143 0.016 1.00 73.62 202 LEU A CA 1
ATOM 1623 C C . LEU A 1 202 ? 16.488 -13.604 0.785 1.00 73.62 202 LEU A C 1
ATOM 1625 O O . LEU A 1 202 ? 15.632 -12.802 1.150 1.00 73.62 202 LEU A O 1
ATOM 1629 N N . GLU A 1 203 ? 16.404 -14.902 1.014 1.00 73.44 203 GLU A N 1
ATOM 1630 C CA . GLU A 1 203 ? 15.441 -15.537 1.894 1.00 73.44 203 GLU A CA 1
ATOM 1631 C C . GLU A 1 203 ? 15.783 -15.214 3.353 1.00 73.44 203 GLU A C 1
ATOM 1633 O O . GLU A 1 203 ? 16.937 -15.316 3.776 1.00 73.44 203 GLU A O 1
ATOM 1638 N N . VAL A 1 204 ? 14.781 -14.789 4.116 1.00 67.44 204 VAL A N 1
ATOM 1639 C CA . VAL A 1 204 ? 14.922 -14.377 5.510 1.00 67.44 204 VAL A CA 1
ATOM 1640 C C . VAL A 1 204 ? 13.898 -15.122 6.355 1.00 67.44 204 VAL A C 1
ATOM 1642 O O . VAL A 1 204 ? 12.686 -14.978 6.158 1.00 67.44 204 VAL A O 1
ATOM 1645 N N . ASP A 1 205 ? 14.392 -15.907 7.310 1.00 62.12 205 ASP A N 1
ATOM 1646 C CA . ASP A 1 205 ? 13.539 -16.577 8.285 1.00 62.12 205 ASP A CA 1
ATOM 1647 C C . ASP A 1 205 ? 12.976 -15.575 9.302 1.00 62.12 205 ASP A C 1
ATOM 1649 O O . ASP A 1 205 ? 13.629 -14.603 9.679 1.00 62.12 205 ASP A O 1
ATOM 1653 N N . GLY A 1 206 ? 11.728 -15.785 9.717 1.00 52.06 206 GLY A N 1
ATOM 1654 C CA . GLY A 1 206 ? 11.061 -14.915 10.681 1.00 52.06 206 GLY A CA 1
ATOM 1655 C C . GLY A 1 206 ? 10.838 -13.477 10.203 1.00 52.06 206 GLY A C 1
ATOM 1656 O O . GLY A 1 206 ? 10.678 -12.596 11.038 1.00 52.06 206 GLY A O 1
ATOM 1657 N N . MET A 1 207 ? 10.814 -13.200 8.893 1.00 53.50 207 MET A N 1
ATOM 1658 C CA . MET A 1 207 ? 10.504 -11.861 8.378 1.00 53.50 207 MET A CA 1
ATOM 1659 C C . MET A 1 207 ? 9.078 -11.448 8.777 1.00 53.50 207 MET A C 1
ATOM 1661 O O . MET A 1 207 ? 8.127 -12.118 8.383 1.00 53.50 207 MET A O 1
ATOM 1665 N N . PHE A 1 208 ? 8.909 -10.347 9.521 1.00 48.59 208 PHE A N 1
ATOM 1666 C CA . PHE A 1 208 ? 7.585 -9.816 9.863 1.00 48.59 208 PHE A CA 1
ATOM 1667 C C . PHE A 1 208 ? 7.434 -8.303 9.645 1.00 48.59 208 PHE A C 1
ATOM 1669 O O . PHE A 1 208 ? 8.412 -7.557 9.568 1.00 48.59 208 PHE A O 1
ATOM 1676 N N . SER A 1 209 ? 6.186 -7.842 9.515 1.00 47.91 209 SER A N 1
ATOM 1677 C CA . SER A 1 209 ? 5.822 -6.419 9.484 1.00 47.91 209 SER A CA 1
ATOM 1678 C C . SER A 1 209 ? 4.848 -6.100 10.610 1.00 47.91 209 SER A C 1
ATOM 1680 O O . SER A 1 209 ? 3.917 -6.864 10.860 1.00 47.91 209 SER A O 1
ATOM 1682 N N . GLU A 1 210 ? 5.038 -4.940 11.234 1.00 44.50 210 GLU A N 1
ATOM 1683 C CA . GLU A 1 210 ? 4.160 -4.418 12.272 1.00 44.50 210 GLU A CA 1
ATOM 1684 C C . GLU A 1 210 ? 3.743 -2.986 11.913 1.00 44.50 210 GLU A C 1
ATOM 1686 O O . GLU A 1 210 ? 4.583 -2.109 11.740 1.00 44.50 210 GLU A O 1
ATOM 1691 N N . THR A 1 211 ? 2.448 -2.710 11.767 1.00 41.44 211 THR A N 1
ATOM 1692 C CA . THR A 1 211 ? 1.993 -1.328 11.550 1.00 41.44 211 THR A CA 1
ATOM 1693 C C . THR A 1 211 ? 1.699 -0.708 12.907 1.00 41.44 211 THR A C 1
ATOM 1695 O O . THR A 1 211 ? 0.773 -1.158 13.582 1.00 41.44 211 THR A O 1
ATOM 1698 N N . LYS A 1 212 ? 2.474 0.312 13.300 1.00 45.47 212 LYS A N 1
ATOM 1699 C CA . LYS A 1 212 ? 2.244 1.073 14.535 1.00 45.47 212 LYS A CA 1
ATOM 1700 C C . LYS A 1 212 ? 1.859 2.506 14.207 1.00 45.47 212 LYS A C 1
ATOM 1702 O O . LYS A 1 212 ? 2.368 3.123 13.274 1.00 45.47 212 LYS A O 1
ATOM 1707 N N . LEU A 1 213 ? 0.987 3.081 15.018 1.00 38.09 213 LEU A N 1
ATOM 1708 C CA . LEU A 1 213 ? 0.870 4.529 15.059 1.00 38.09 213 LEU A CA 1
ATOM 1709 C C . LEU A 1 213 ? 2.104 5.067 15.784 1.00 38.09 213 LEU A C 1
ATOM 1711 O O . LEU A 1 213 ? 2.310 4.759 16.951 1.00 38.09 213 LEU A O 1
ATOM 1715 N N . VAL A 1 214 ? 2.954 5.829 15.092 1.00 39.75 214 VAL A N 1
ATOM 1716 C CA . VAL A 1 214 ? 4.111 6.464 15.734 1.00 39.75 214 VAL A CA 1
ATOM 1717 C C . VAL A 1 214 ? 3.705 7.837 16.244 1.00 39.75 214 VAL A C 1
ATOM 1719 O O . VAL A 1 214 ? 3.272 8.715 15.485 1.00 39.75 214 VAL A O 1
ATOM 1722 N N . THR A 1 215 ? 3.840 7.999 17.557 1.00 34.25 215 THR A N 1
ATOM 1723 C CA . THR A 1 215 ? 3.499 9.210 18.300 1.00 34.25 215 THR A CA 1
ATOM 1724 C C . THR A 1 215 ? 4.737 9.773 18.991 1.00 34.25 215 THR A C 1
ATOM 1726 O O . THR A 1 215 ? 5.267 9.166 19.917 1.00 34.25 215 THR A O 1
ATOM 1729 N N . GLY A 1 216 ? 5.197 10.944 18.545 1.00 32.44 216 GLY A N 1
ATOM 1730 C CA . GLY A 1 216 ? 6.325 11.677 19.132 1.00 32.44 216 GLY A CA 1
ATOM 1731 C C . GLY A 1 216 ? 6.984 12.624 18.126 1.00 32.44 216 GLY A C 1
ATOM 1732 O O . GLY A 1 216 ? 6.940 12.367 16.926 1.00 32.44 216 GLY A O 1
ATOM 1733 N N . GLN A 1 217 ? 7.521 13.753 18.600 1.00 30.89 217 GLN A N 1
ATOM 1734 C CA . GLN A 1 217 ? 8.213 14.757 17.781 1.00 30.89 217 GLN A CA 1
ATOM 1735 C C . GLN A 1 217 ? 9.416 14.167 17.029 1.00 30.89 217 GLN A C 1
ATOM 1737 O O . GLN A 1 217 ? 10.031 13.216 17.492 1.00 30.89 217 GLN A O 1
ATOM 1742 N N . GLU A 1 218 ? 9.679 14.768 15.865 1.00 34.09 218 GLU A N 1
ATOM 1743 C CA . GLU A 1 218 ? 10.841 14.653 14.975 1.00 34.09 218 GLU A CA 1
ATOM 1744 C C . GLU A 1 218 ? 11.857 13.541 15.278 1.00 34.09 218 GLU A C 1
ATOM 1746 O O . GLU A 1 218 ? 12.583 13.570 16.265 1.00 34.09 218 GLU A O 1
ATOM 1751 N N . SER A 1 219 ? 12.007 12.634 14.308 1.00 30.83 219 SER A N 1
ATOM 1752 C CA . SER A 1 219 ? 13.191 11.787 14.170 1.00 30.83 219 SER A CA 1
ATOM 1753 C C . SER A 1 219 ? 13.428 10.809 15.328 1.00 30.83 219 SER A C 1
ATOM 1755 O O . SER A 1 219 ? 14.424 10.892 16.042 1.00 30.83 219 SER A O 1
ATOM 1757 N N . THR A 1 220 ? 12.615 9.760 15.416 1.00 24.45 220 THR A N 1
ATOM 1758 C CA . THR A 1 220 ? 13.169 8.464 15.830 1.00 24.45 220 THR A CA 1
ATOM 1759 C C . THR A 1 220 ? 12.694 7.378 14.884 1.00 24.45 220 THR A C 1
ATOM 1761 O O . THR A 1 220 ? 11.657 6.748 15.049 1.00 24.45 220 THR A O 1
ATOM 1764 N N . THR A 1 221 ? 13.510 7.169 13.856 1.00 24.78 221 THR A N 1
ATOM 1765 C CA . THR A 1 221 ? 13.613 5.909 13.131 1.00 24.78 221 THR A CA 1
ATOM 1766 C C . THR A 1 221 ? 13.798 4.795 14.161 1.00 24.78 221 THR A C 1
ATOM 1768 O O . THR A 1 221 ? 14.912 4.575 14.635 1.00 24.78 221 THR A O 1
ATOM 1771 N N . TRP A 1 222 ? 12.725 4.111 14.556 1.00 26.50 222 TRP A N 1
ATOM 1772 C CA . TRP A 1 222 ? 12.868 2.919 15.384 1.00 26.50 222 TRP A CA 1
ATOM 1773 C C . TRP A 1 222 ? 13.460 1.811 14.521 1.00 26.50 222 TRP A C 1
ATOM 1775 O O . TRP A 1 222 ? 12.898 1.392 13.508 1.00 26.50 222 TRP A O 1
ATOM 1785 N N . LEU A 1 223 ? 14.663 1.416 14.915 1.00 24.81 223 LEU A N 1
ATOM 1786 C CA . LEU A 1 223 ? 15.593 0.551 14.213 1.00 24.81 223 LEU A CA 1
ATOM 1787 C C . LEU A 1 223 ? 16.170 -0.380 15.293 1.00 24.81 223 LEU A C 1
ATOM 1789 O O . LEU A 1 223 ? 17.226 -0.110 15.853 1.00 24.81 223 LEU A O 1
ATOM 1793 N N . GLY A 1 224 ? 15.439 -1.440 15.650 1.00 23.95 224 GLY A N 1
ATOM 1794 C CA . GLY A 1 224 ? 15.881 -2.401 16.674 1.00 23.95 224 GLY A CA 1
ATOM 1795 C C . GLY A 1 224 ? 15.893 -1.870 18.121 1.00 23.95 224 GLY A C 1
ATOM 1796 O O . GLY A 1 224 ? 15.562 -0.714 18.364 1.00 23.95 224 GLY A O 1
ATOM 1797 N N . PRO A 1 225 ? 16.164 -2.742 19.107 1.00 30.91 225 PRO A N 1
ATOM 1798 C CA . PRO A 1 225 ? 15.355 -2.876 20.314 1.00 30.91 225 PRO A CA 1
ATOM 1799 C C . PRO A 1 225 ? 15.790 -1.919 21.423 1.00 30.91 225 PRO A C 1
ATOM 1801 O O . PRO A 1 225 ? 16.911 -2.029 21.911 1.00 30.91 225 PRO A O 1
ATOM 1804 N N . ASN A 1 226 ? 14.894 -1.034 21.879 1.00 28.20 226 ASN A N 1
ATOM 1805 C CA . ASN A 1 226 ? 15.007 -0.497 23.240 1.00 28.20 226 ASN A CA 1
ATOM 1806 C C . ASN A 1 226 ? 13.730 0.135 23.822 1.00 28.20 226 ASN A C 1
ATOM 1808 O O . ASN A 1 226 ? 13.751 1.233 24.366 1.00 28.20 226 ASN A O 1
ATOM 1812 N N . THR A 1 227 ? 12.618 -0.589 23.782 1.00 33.47 227 THR A N 1
ATOM 1813 C CA . THR A 1 227 ? 11.544 -0.458 24.778 1.00 33.47 227 THR A CA 1
ATOM 1814 C C . THR A 1 227 ? 11.010 -1.861 25.017 1.00 33.47 227 THR A C 1
ATOM 1816 O O . THR A 1 227 ? 10.853 -2.591 24.045 1.00 33.47 227 THR A O 1
ATOM 1819 N N . LYS A 1 228 ? 10.859 -2.259 26.294 1.00 35.94 228 LYS A N 1
ATOM 1820 C CA . LYS A 1 228 ? 10.459 -3.596 26.789 1.00 35.94 228 LYS A CA 1
ATOM 1821 C C . LYS A 1 228 ? 9.755 -4.444 25.721 1.00 35.94 228 LYS A C 1
ATOM 1823 O O . LYS A 1 228 ? 8.535 -4.420 25.600 1.00 35.94 228 LYS A O 1
ATOM 1828 N N . TYR A 1 229 ? 10.557 -5.150 24.930 1.00 37.81 229 TYR A N 1
ATOM 1829 C CA . TYR A 1 229 ? 10.075 -6.052 23.904 1.00 37.81 229 TYR A CA 1
ATOM 1830 C C . TYR A 1 229 ? 9.590 -7.272 24.667 1.00 37.81 229 TYR A C 1
ATOM 1832 O O . TYR A 1 229 ? 10.408 -8.021 25.199 1.00 37.81 229 TYR A O 1
ATOM 1840 N N . ASP A 1 230 ? 8.279 -7.406 24.819 1.00 36.78 230 ASP A N 1
ATOM 1841 C CA . ASP A 1 230 ? 7.697 -8.659 25.264 1.00 36.78 230 ASP A CA 1
ATOM 1842 C C . ASP A 1 230 ? 7.441 -9.503 24.004 1.00 36.78 230 ASP A C 1
ATOM 1844 O O . ASP A 1 230 ? 6.524 -9.190 23.235 1.00 36.78 230 ASP A O 1
ATOM 1848 N N . PRO A 1 231 ? 8.282 -10.514 23.712 1.00 39.19 231 PRO A N 1
ATOM 1849 C CA . PRO A 1 231 ? 8.145 -11.340 22.517 1.00 39.19 231 PRO A CA 1
ATOM 1850 C C . PRO A 1 231 ? 6.807 -12.097 22.448 1.00 39.19 231 PRO A C 1
ATOM 1852 O O . PRO A 1 231 ? 6.475 -12.603 21.374 1.00 39.19 231 PRO A O 1
ATOM 1855 N N . GLU A 1 232 ? 6.017 -12.141 23.530 1.00 36.50 232 GLU A N 1
ATOM 1856 C CA . GLU A 1 232 ? 4.652 -12.685 23.531 1.00 36.50 232 GLU A CA 1
ATOM 1857 C C . GLU A 1 232 ? 3.618 -11.770 22.840 1.00 36.50 232 GLU A C 1
ATOM 1859 O O . GLU A 1 232 ? 2.570 -12.250 22.406 1.00 36.50 232 GLU A O 1
ATOM 1864 N N . PHE A 1 233 ? 3.916 -10.475 22.661 1.00 34.75 233 PHE A N 1
ATOM 1865 C CA . PHE A 1 233 ? 2.981 -9.468 22.131 1.00 34.75 233 PHE A CA 1
ATOM 1866 C C . PHE A 1 233 ? 3.275 -9.014 20.691 1.00 34.75 233 PHE A C 1
ATOM 1868 O O . PHE A 1 233 ? 2.629 -8.097 20.189 1.00 34.75 233 PHE A O 1
ATOM 1875 N N . ALA A 1 234 ? 4.213 -9.649 19.986 1.00 36.69 234 ALA A N 1
ATOM 1876 C CA . ALA A 1 234 ? 4.473 -9.354 18.578 1.00 36.69 234 ALA A CA 1
ATOM 1877 C C . ALA A 1 234 ? 3.720 -10.337 17.673 1.00 36.69 234 ALA A C 1
ATOM 1879 O O . ALA A 1 234 ? 4.059 -11.522 17.587 1.00 36.69 234 ALA A O 1
ATOM 1880 N N . ILE A 1 235 ? 2.715 -9.857 16.938 1.00 35.66 235 ILE A N 1
ATOM 1881 C CA . ILE A 1 235 ? 2.119 -10.675 15.878 1.00 35.66 235 ILE A CA 1
ATOM 1882 C C . ILE A 1 235 ? 2.988 -10.606 14.650 1.00 35.66 235 ILE A C 1
ATOM 1884 O O . ILE A 1 235 ? 3.121 -9.585 13.978 1.00 35.66 235 ILE A O 1
ATOM 1888 N N . ARG A 1 236 ? 3.551 -11.766 14.350 1.00 45.06 236 ARG A N 1
ATOM 1889 C CA . ARG A 1 236 ? 4.389 -11.989 13.190 1.00 45.06 236 ARG A CA 1
ATOM 1890 C C . ARG A 1 236 ? 3.488 -12.131 11.972 1.00 45.06 236 ARG A C 1
ATOM 1892 O O . ARG A 1 236 ? 2.881 -13.180 11.767 1.00 45.06 236 ARG A O 1
ATOM 1899 N N . SER A 1 237 ? 3.395 -11.081 11.165 1.00 41.03 237 SER A N 1
ATOM 1900 C CA . SER A 1 237 ? 2.905 -11.236 9.800 1.00 41.03 237 SER A CA 1
ATOM 1901 C C . SER A 1 237 ? 4.059 -11.539 8.876 1.00 41.03 237 SER A C 1
ATOM 1903 O O . SER A 1 237 ? 4.823 -10.647 8.526 1.00 41.03 237 SER A O 1
ATOM 1905 N N . THR A 1 238 ? 4.140 -12.786 8.444 1.00 46.94 238 THR A N 1
ATOM 1906 C CA . THR A 1 238 ? 5.113 -13.250 7.456 1.00 46.94 238 THR A CA 1
ATOM 1907 C C . THR A 1 238 ? 4.647 -12.985 6.007 1.00 46.94 238 THR A C 1
ATOM 1909 O O . THR A 1 238 ? 5.308 -13.329 5.031 1.00 46.94 238 THR A O 1
ATOM 1912 N N . PHE A 1 239 ? 3.512 -12.291 5.841 1.00 44.41 239 PHE A N 1
ATOM 1913 C CA . PHE A 1 239 ? 2.885 -12.009 4.551 1.00 44.41 239 PHE A CA 1
ATOM 1914 C C . PHE A 1 239 ? 3.542 -10.805 3.846 1.00 44.41 239 PHE A C 1
ATOM 1916 O O . PHE A 1 239 ? 3.780 -9.759 4.455 1.00 44.41 239 PHE A O 1
ATOM 1923 N N . PRO A 1 240 ? 3.852 -10.918 2.550 1.00 48.19 240 PRO A N 1
ATOM 1924 C CA . PRO A 1 240 ? 5.165 -10.520 2.079 1.00 48.19 240 PRO A CA 1
ATOM 1925 C C . PRO A 1 240 ? 5.336 -9.019 1.878 1.00 48.19 240 PRO A C 1
ATOM 1927 O O . PRO A 1 240 ? 4.489 -8.344 1.296 1.00 48.19 240 PRO A O 1
ATOM 1930 N N . GLN A 1 241 ? 6.503 -8.516 2.265 1.00 51.41 241 GLN A N 1
ATOM 1931 C CA . GLN A 1 241 ? 7.023 -7.255 1.758 1.00 51.41 241 GLN A CA 1
ATOM 1932 C C . GLN A 1 241 ? 8.458 -7.478 1.320 1.00 51.41 241 GLN A C 1
ATOM 1934 O O . GLN A 1 241 ? 9.357 -7.405 2.157 1.00 51.41 241 GLN A O 1
ATOM 1939 N N . PRO A 1 242 ? 8.698 -7.744 0.025 1.00 50.16 242 PRO A N 1
ATOM 1940 C CA . PRO A 1 242 ? 10.043 -7.657 -0.467 1.00 50.16 242 PRO A CA 1
ATOM 1941 C C . PRO A 1 242 ? 10.626 -6.288 -0.129 1.00 50.16 242 PRO A C 1
ATOM 1943 O O . PRO A 1 242 ? 9.926 -5.277 -0.106 1.00 50.16 242 PRO A O 1
ATOM 1946 N N . ARG A 1 243 ? 11.911 -6.224 0.181 1.00 53.41 243 ARG A N 1
ATOM 1947 C CA . ARG A 1 243 ? 12.582 -4.930 0.307 1.00 53.41 243 ARG A CA 1
ATOM 1948 C C . ARG A 1 243 ? 13.641 -4.850 -0.742 1.00 53.41 243 ARG A C 1
ATOM 1950 O O . ARG A 1 243 ? 14.527 -5.686 -0.743 1.00 53.41 243 ARG A O 1
ATOM 1957 N N . VAL A 1 244 ? 13.539 -3.831 -1.583 1.00 50.94 244 VAL A N 1
ATOM 1958 C CA . VAL A 1 244 ? 14.621 -3.450 -2.469 1.00 50.94 244 VAL A CA 1
ATOM 1959 C C . VAL A 1 244 ? 15.548 -2.513 -1.698 1.00 50.94 244 VAL A C 1
ATOM 1961 O O . VAL A 1 244 ? 15.133 -1.415 -1.324 1.00 50.94 244 VAL A O 1
ATOM 1964 N N . SER A 1 245 ? 16.780 -2.945 -1.425 1.00 53.12 245 SER A N 1
ATOM 1965 C CA . SER A 1 245 ? 17.754 -2.095 -0.736 1.00 53.12 245 SER A CA 1
ATOM 1966 C C . SER A 1 245 ? 18.058 -0.846 -1.566 1.00 53.12 245 SER A C 1
ATOM 1968 O O . SER A 1 245 ? 18.548 -0.932 -2.688 1.00 53.12 245 SER A O 1
ATOM 1970 N N . ASN A 1 246 ? 17.769 0.318 -0.983 1.00 46.28 246 ASN A N 1
ATOM 1971 C CA . ASN A 1 246 ? 18.158 1.635 -1.488 1.00 46.28 246 ASN A CA 1
ATOM 1972 C C . ASN A 1 246 ? 19.078 2.386 -0.525 1.00 46.28 246 ASN A C 1
ATOM 1974 O O . ASN A 1 246 ? 19.189 3.603 -0.670 1.00 46.28 246 ASN A O 1
ATOM 1978 N N . SER A 1 247 ? 19.737 1.647 0.382 1.00 42.81 247 SER A N 1
ATOM 1979 C CA . SER A 1 247 ? 20.271 2.046 1.695 1.00 42.81 247 SER A CA 1
ATOM 1980 C C . SER A 1 247 ? 19.164 2.250 2.734 1.00 42.81 247 SER A C 1
ATOM 1982 O O . SER A 1 247 ? 18.441 3.231 2.630 1.00 42.81 247 SER A O 1
ATOM 1984 N N . ILE A 1 248 ? 19.024 1.315 3.685 1.00 33.62 248 ILE A N 1
ATOM 1985 C CA . ILE A 1 248 ? 18.617 1.493 5.099 1.00 33.62 248 ILE A CA 1
ATOM 1986 C C . ILE A 1 248 ? 18.739 0.113 5.767 1.00 33.62 248 ILE A C 1
ATOM 1988 O O . ILE A 1 248 ? 18.035 -0.826 5.398 1.00 33.62 248 ILE A O 1
ATOM 1992 N N . GLY A 1 249 ? 19.615 0.022 6.767 1.00 30.08 249 GLY A N 1
ATOM 1993 C CA . GLY A 1 249 ? 19.799 -1.153 7.618 1.00 30.08 249 GLY A CA 1
ATOM 1994 C C . GLY A 1 249 ? 21.176 -1.772 7.440 1.00 30.08 249 GLY A C 1
ATOM 1995 O O . GLY A 1 249 ? 21.431 -2.444 6.450 1.00 30.08 249 GLY A O 1
ATOM 1996 N N . ARG A 1 250 ? 22.049 -1.523 8.417 1.00 33.66 250 ARG A N 1
ATOM 1997 C CA . ARG A 1 250 ? 23.369 -2.131 8.588 1.00 33.66 250 ARG A CA 1
ATOM 1998 C C . ARG A 1 250 ? 23.231 -3.660 8.586 1.00 33.66 250 ARG A C 1
ATOM 2000 O O . ARG A 1 250 ? 22.988 -4.260 9.624 1.00 33.66 250 ARG A O 1
ATOM 2007 N N . LEU A 1 251 ? 23.347 -4.267 7.414 1.00 35.88 251 LEU A N 1
ATOM 2008 C CA . LEU A 1 251 ? 23.537 -5.699 7.220 1.00 35.88 251 LEU A CA 1
ATOM 2009 C C . LEU A 1 251 ? 24.802 -5.859 6.382 1.00 35.88 251 LEU A C 1
ATOM 2011 O O . LEU A 1 251 ? 25.067 -5.061 5.489 1.00 35.88 251 LEU A O 1
ATOM 2015 N N . GLU A 1 252 ? 25.598 -6.853 6.747 1.00 36.66 252 GLU A N 1
ATOM 2016 C CA . GLU A 1 252 ? 27.046 -7.012 6.550 1.00 36.66 252 GLU A CA 1
ATOM 2017 C C . GLU A 1 252 ? 27.542 -7.171 5.094 1.00 36.66 252 GLU A C 1
ATOM 2019 O O . GLU A 1 252 ? 28.599 -7.748 4.850 1.00 36.66 252 GLU A O 1
ATOM 2024 N N . PHE A 1 253 ? 26.830 -6.644 4.101 1.00 38.00 253 PHE A N 1
ATOM 2025 C CA . PHE A 1 253 ? 27.201 -6.744 2.694 1.00 38.00 253 PHE A CA 1
ATOM 2026 C C . PHE A 1 253 ? 27.425 -5.339 2.141 1.00 38.00 253 PHE A C 1
ATOM 2028 O O . PHE A 1 253 ? 26.476 -4.582 1.971 1.00 38.00 253 PHE A O 1
ATOM 2035 N N . GLY A 1 254 ? 28.702 -5.009 1.921 1.00 34.03 254 GLY A N 1
ATOM 2036 C CA . GLY A 1 254 ? 29.237 -3.665 1.689 1.00 34.03 254 GLY A CA 1
ATOM 2037 C C . GLY A 1 254 ? 28.366 -2.700 0.879 1.00 34.03 254 GLY A C 1
ATOM 2038 O O . GLY A 1 254 ? 27.733 -3.075 -0.109 1.00 34.03 254 GLY A O 1
ATOM 2039 N N . ASP A 1 255 ? 28.397 -1.437 1.311 1.00 35.97 255 ASP A N 1
ATOM 2040 C CA . ASP A 1 255 ? 27.716 -0.287 0.717 1.00 35.97 255 ASP A CA 1
ATOM 2041 C C . ASP A 1 255 ? 28.037 -0.138 -0.776 1.00 35.97 255 ASP A C 1
ATOM 2043 O O . ASP A 1 255 ? 28.971 0.551 -1.185 1.00 35.97 255 ASP A O 1
ATOM 2047 N N . ASN A 1 256 ? 27.220 -0.763 -1.621 1.00 47.28 256 ASN A N 1
ATOM 2048 C CA . ASN A 1 256 ? 27.065 -0.349 -3.002 1.00 47.28 256 ASN A CA 1
ATOM 2049 C C . ASN A 1 256 ? 25.633 0.178 -3.174 1.00 47.28 256 ASN A C 1
ATOM 2051 O O . ASN A 1 256 ? 24.700 -0.626 -3.279 1.00 47.28 256 ASN A O 1
ATOM 2055 N N . PRO A 1 257 ? 25.428 1.509 -3.221 1.00 48.25 257 PRO A N 1
ATOM 2056 C CA . PRO A 1 257 ? 24.100 2.128 -3.296 1.00 48.25 257 PRO A CA 1
ATOM 2057 C C . PRO A 1 257 ? 23.324 1.781 -4.581 1.00 48.25 257 PRO A C 1
ATOM 2059 O O . PRO A 1 257 ? 22.148 2.128 -4.704 1.00 48.25 257 PRO A O 1
ATOM 2062 N N . ASN A 1 258 ? 23.964 1.083 -5.526 1.00 54.25 258 ASN A N 1
ATOM 2063 C CA . ASN A 1 258 ? 23.371 0.613 -6.773 1.00 54.25 258 ASN A CA 1
ATOM 2064 C C . ASN A 1 258 ? 23.118 -0.901 -6.819 1.00 54.25 258 ASN A C 1
ATOM 2066 O O . ASN A 1 258 ? 22.700 -1.401 -7.865 1.00 54.25 258 ASN A O 1
ATOM 2070 N N . ARG A 1 259 ? 23.346 -1.654 -5.737 1.00 65.69 259 ARG A N 1
ATOM 2071 C CA . ARG A 1 259 ? 23.064 -3.094 -5.730 1.00 65.69 259 ARG A CA 1
ATOM 2072 C C . ARG A 1 259 ? 21.600 -3.366 -5.386 1.00 65.69 259 ARG A C 1
ATOM 2074 O O . ARG A 1 259 ? 21.134 -3.036 -4.300 1.00 65.69 259 ARG A O 1
ATOM 2081 N N . LEU A 1 260 ? 20.888 -4.011 -6.308 1.00 76.50 260 LEU A N 1
ATOM 2082 C CA . LEU A 1 260 ? 19.516 -4.466 -6.099 1.00 76.50 260 LEU A CA 1
ATOM 2083 C C . LEU A 1 260 ? 19.517 -5.706 -5.196 1.00 76.50 260 LEU A C 1
ATOM 2085 O O . LEU A 1 260 ? 19.878 -6.792 -5.631 1.00 76.50 260 LEU A O 1
ATOM 2089 N N . ILE A 1 261 ? 19.121 -5.550 -3.937 1.00 72.38 261 ILE A N 1
ATOM 2090 C CA . ILE A 1 261 ? 18.938 -6.675 -3.010 1.00 72.38 261 ILE A CA 1
ATOM 2091 C C . ILE A 1 261 ? 17.463 -6.745 -2.647 1.00 72.38 261 ILE A C 1
ATOM 2093 O O . ILE A 1 261 ? 16.927 -5.737 -2.195 1.00 72.38 261 ILE A O 1
ATOM 2097 N N . VAL A 1 262 ? 16.838 -7.904 -2.850 1.00 73.38 262 VAL A N 1
ATOM 2098 C CA . VAL A 1 262 ? 15.430 -8.193 -2.566 1.00 73.38 262 VAL A CA 1
ATOM 2099 C C . VAL A 1 262 ? 15.333 -9.200 -1.430 1.00 73.38 262 VAL A C 1
ATOM 2101 O O . VAL A 1 262 ? 15.670 -10.362 -1.608 1.00 73.38 262 VAL A O 1
ATOM 2104 N N . TYR A 1 263 ? 14.841 -8.792 -0.269 1.00 71.00 263 TYR A N 1
ATOM 2105 C CA . TYR A 1 263 ? 14.571 -9.731 0.830 1.00 71.00 263 TYR A CA 1
ATOM 2106 C C . TYR A 1 263 ? 13.206 -10.400 0.648 1.00 71.00 263 TYR A C 1
ATOM 2108 O O . TYR A 1 263 ? 12.283 -9.709 0.241 1.00 71.00 263 TYR A O 1
ATOM 2116 N N . VAL A 1 264 ? 13.039 -11.691 0.941 1.00 70.44 264 VAL A N 1
ATOM 2117 C CA . VAL A 1 264 ? 11.741 -12.397 0.888 1.00 70.44 264 VAL A CA 1
ATOM 2118 C C . VAL A 1 264 ? 11.573 -13.368 2.067 1.00 70.44 264 VAL A C 1
ATOM 2120 O O . VAL A 1 264 ? 12.580 -13.810 2.617 1.00 70.44 264 VAL A O 1
ATOM 2123 N N . PRO A 1 265 ? 10.333 -13.725 2.461 1.00 69.62 265 PRO A N 1
ATOM 2124 C CA . PRO A 1 265 ? 10.098 -14.713 3.517 1.00 69.62 265 PRO A CA 1
ATOM 2125 C C . PRO A 1 265 ? 10.629 -16.110 3.160 1.00 69.62 265 PRO A C 1
ATOM 2127 O O . PRO A 1 265 ? 10.589 -16.496 1.992 1.00 69.62 265 PRO A O 1
ATOM 2130 N N . ALA A 1 266 ? 11.052 -16.872 4.175 1.00 69.88 266 ALA A N 1
ATOM 2131 C CA . ALA A 1 266 ? 11.448 -18.281 4.042 1.00 69.88 266 ALA A CA 1
ATOM 2132 C C . ALA A 1 266 ? 10.301 -19.242 3.703 1.00 69.88 266 ALA A C 1
ATOM 2134 O O . ALA A 1 266 ? 10.490 -20.249 3.017 1.00 69.88 266 ALA A O 1
ATOM 2135 N N . ASP A 1 267 ? 9.082 -18.920 4.138 1.00 75.19 267 ASP A N 1
ATOM 2136 C CA . ASP A 1 267 ? 7.903 -19.699 3.779 1.00 75.19 267 ASP A CA 1
ATOM 2137 C C . ASP A 1 267 ? 7.665 -19.654 2.261 1.00 75.19 267 ASP A C 1
ATOM 2139 O O . ASP A 1 267 ? 7.440 -18.589 1.683 1.00 75.19 267 ASP A O 1
ATOM 2143 N N . LYS A 1 268 ? 7.688 -20.821 1.603 1.00 80.50 268 LYS A N 1
ATOM 2144 C CA . LYS A 1 268 ? 7.625 -20.920 0.134 1.00 80.50 268 LYS A CA 1
ATOM 2145 C C . LYS A 1 268 ? 6.341 -20.336 -0.449 1.00 80.50 268 LYS A C 1
ATOM 2147 O O . LYS A 1 268 ? 6.386 -19.647 -1.466 1.00 80.50 268 LYS A O 1
ATOM 2152 N N . LYS A 1 269 ? 5.201 -20.537 0.216 1.00 79.25 269 LYS A N 1
ATOM 2153 C CA . LYS A 1 269 ? 3.914 -19.991 -0.236 1.00 79.25 269 LYS A CA 1
ATOM 2154 C C . LYS A 1 269 ? 3.913 -18.463 -0.154 1.00 79.25 269 LYS A C 1
ATOM 2156 O O . LYS A 1 269 ? 3.427 -17.784 -1.056 1.00 79.25 269 LYS A O 1
ATOM 2161 N N . GLN A 1 270 ? 4.474 -17.901 0.910 1.00 71.94 270 GLN A N 1
ATOM 2162 C CA . GLN A 1 270 ? 4.608 -16.457 1.075 1.00 71.94 270 GLN A CA 1
ATOM 2163 C C . GLN A 1 270 ? 5.659 -15.859 0.154 1.00 71.94 270 GLN A C 1
ATOM 2165 O O . GLN A 1 270 ? 5.447 -14.755 -0.339 1.00 71.94 270 GLN A O 1
ATOM 2170 N N . GLN A 1 271 ? 6.738 -16.582 -0.132 1.00 75.44 271 GLN A N 1
ATOM 2171 C CA . GLN A 1 271 ? 7.737 -16.215 -1.128 1.00 75.44 271 GLN A CA 1
ATOM 2172 C C . GLN A 1 271 ? 7.104 -16.084 -2.524 1.00 75.44 271 GLN A C 1
ATOM 2174 O O . GLN A 1 271 ? 7.304 -15.076 -3.204 1.00 75.44 271 GLN A O 1
ATOM 2179 N N . GLU A 1 272 ? 6.291 -17.058 -2.939 1.00 80.75 272 GLU A N 1
ATOM 2180 C CA . GLU A 1 272 ? 5.557 -17.013 -4.210 1.00 80.75 272 GLU A CA 1
ATOM 2181 C C . GLU A 1 272 ? 4.563 -15.847 -4.254 1.00 80.75 272 GLU A C 1
ATOM 2183 O O . GLU A 1 272 ? 4.552 -15.066 -5.210 1.00 80.75 272 GLU A O 1
ATOM 2188 N N . LEU A 1 273 ? 3.788 -15.652 -3.182 1.00 78.88 273 LEU A N 1
ATOM 2189 C CA . LEU A 1 273 ? 2.895 -14.498 -3.054 1.00 78.88 273 LEU A CA 1
ATOM 2190 C C . LEU A 1 273 ? 3.668 -13.169 -3.090 1.00 78.88 273 LEU A C 1
ATOM 2192 O O . LEU A 1 273 ? 3.179 -12.197 -3.665 1.00 78.88 273 LEU A O 1
ATOM 2196 N N . ALA A 1 274 ? 4.881 -13.116 -2.526 1.00 75.44 274 ALA A N 1
ATOM 2197 C CA . ALA A 1 274 ? 5.743 -11.933 -2.517 1.00 75.44 274 ALA A CA 1
ATOM 2198 C C . ALA A 1 274 ? 6.130 -11.547 -3.934 1.00 75.44 274 ALA A C 1
ATOM 2200 O O . ALA A 1 274 ? 5.987 -10.390 -4.339 1.00 75.44 274 ALA A O 1
ATOM 2201 N N . ARG A 1 275 ? 6.602 -12.550 -4.676 1.00 78.94 275 ARG A N 1
ATOM 2202 C CA . ARG A 1 275 ? 7.051 -12.429 -6.054 1.00 78.94 275 ARG A CA 1
ATOM 2203 C C . ARG A 1 275 ? 5.905 -12.023 -6.973 1.00 78.94 275 ARG A C 1
ATOM 2205 O O . ARG A 1 275 ? 6.098 -11.162 -7.824 1.00 78.94 275 ARG A O 1
ATOM 2212 N N . PHE A 1 276 ? 4.713 -12.580 -6.764 1.00 84.06 276 PHE A N 1
ATOM 2213 C CA . PHE A 1 276 ? 3.564 -12.321 -7.627 1.00 84.06 276 PHE A CA 1
ATOM 2214 C C . PHE A 1 276 ? 2.844 -10.997 -7.326 1.00 84.06 276 PHE A C 1
ATOM 2216 O O . PHE A 1 276 ? 2.466 -10.278 -8.253 1.00 84.06 276 PHE A O 1
ATOM 2223 N N . LEU A 1 277 ? 2.620 -10.670 -6.047 1.00 79.50 277 LEU A N 1
ATOM 2224 C CA . LEU A 1 277 ? 1.755 -9.549 -5.648 1.00 79.50 277 LEU A CA 1
ATOM 2225 C C . LEU A 1 277 ? 2.516 -8.267 -5.309 1.00 79.50 277 LEU A C 1
ATOM 2227 O O . LEU A 1 277 ? 1.976 -7.182 -5.504 1.00 79.50 277 LEU A O 1
ATOM 2231 N N . VAL A 1 278 ? 3.733 -8.369 -4.768 1.00 77.94 278 VAL A N 1
ATOM 2232 C CA . VAL A 1 278 ? 4.370 -7.231 -4.080 1.00 77.94 278 VAL A CA 1
ATOM 2233 C C . VAL A 1 278 ? 5.654 -6.780 -4.769 1.00 77.94 278 VAL A C 1
ATOM 2235 O O . VAL A 1 278 ? 5.881 -5.579 -4.926 1.00 77.94 278 VAL A O 1
ATOM 2238 N N . LEU A 1 279 ? 6.469 -7.725 -5.247 1.00 83.06 279 LEU A N 1
ATOM 2239 C CA . LEU A 1 279 ? 7.715 -7.443 -5.958 1.00 83.06 279 LEU A CA 1
ATOM 2240 C C . LEU A 1 279 ? 7.534 -6.512 -7.170 1.00 83.06 279 LEU A C 1
ATOM 2242 O O . LEU A 1 279 ? 8.355 -5.603 -7.297 1.00 83.06 279 LEU A O 1
ATOM 2246 N N . PRO A 1 280 ? 6.485 -6.634 -8.013 1.00 90.00 280 PRO A N 1
ATOM 2247 C CA . PRO A 1 280 ? 6.331 -5.753 -9.168 1.00 90.00 280 PRO A CA 1
ATOM 2248 C C . PRO A 1 280 ? 6.235 -4.272 -8.790 1.00 90.00 280 PRO A C 1
ATOM 2250 O O . PRO A 1 280 ? 6.946 -3.435 -9.345 1.00 90.00 280 PRO A O 1
ATOM 2253 N N . GLY A 1 281 ? 5.406 -3.946 -7.793 1.00 84.12 281 GLY A N 1
ATOM 2254 C CA . GLY A 1 281 ? 5.225 -2.570 -7.328 1.00 84.12 281 GLY A CA 1
ATOM 2255 C C . GLY A 1 281 ? 6.476 -2.011 -6.653 1.00 84.12 281 GLY A C 1
ATOM 2256 O O . GLY A 1 281 ? 6.841 -0.857 -6.870 1.00 84.12 281 GLY A O 1
ATOM 2257 N N . LEU A 1 282 ? 7.179 -2.837 -5.875 1.00 81.12 282 LEU A N 1
ATOM 2258 C CA . LEU A 1 282 ? 8.423 -2.439 -5.214 1.00 81.12 282 LEU A CA 1
ATOM 2259 C C . LEU A 1 282 ? 9.566 -2.221 -6.196 1.00 81.12 282 LEU A C 1
ATOM 2261 O O . LEU A 1 282 ? 10.303 -1.245 -6.063 1.00 81.12 282 LEU A O 1
ATOM 2265 N N . LEU A 1 283 ? 9.704 -3.109 -7.180 1.00 86.69 283 LEU A N 1
ATOM 2266 C CA . LEU A 1 283 ? 10.695 -2.969 -8.233 1.00 86.69 283 LEU A CA 1
ATOM 2267 C C . LEU A 1 283 ? 10.398 -1.725 -9.071 1.00 86.69 283 LEU A C 1
ATOM 2269 O O . LEU A 1 283 ? 11.305 -0.940 -9.322 1.00 86.69 283 LEU A O 1
ATOM 2273 N N . MET A 1 284 ? 9.133 -1.473 -9.419 1.00 90.25 284 MET A N 1
ATOM 2274 C CA . MET A 1 284 ? 8.764 -0.251 -10.132 1.00 90.25 284 MET A CA 1
ATOM 2275 C C . MET A 1 284 ? 9.061 1.005 -9.305 1.00 90.25 284 MET A C 1
ATOM 2277 O O . MET A 1 284 ? 9.659 1.953 -9.809 1.00 90.25 284 MET A O 1
ATOM 2281 N N . LYS A 1 285 ? 8.727 1.005 -8.010 1.00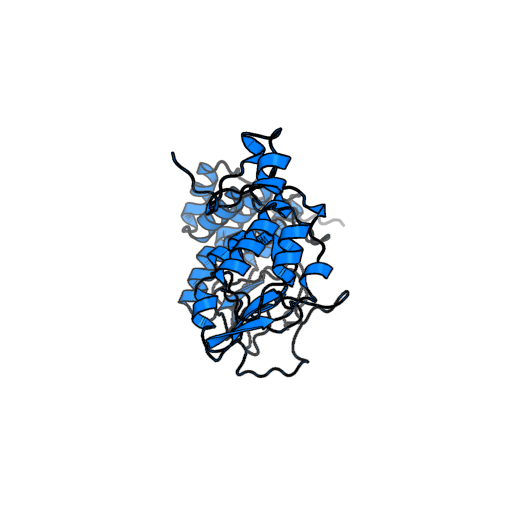 84.88 285 LYS A N 1
ATOM 2282 C CA . LYS A 1 285 ? 9.082 2.103 -7.102 1.00 84.88 285 LYS A CA 1
ATOM 2283 C C . LYS A 1 285 ? 10.591 2.323 -7.054 1.00 84.88 285 LYS A C 1
ATOM 2285 O O . LYS A 1 285 ? 11.039 3.465 -7.106 1.00 84.88 285 LYS A O 1
ATOM 2290 N N . TRP A 1 286 ? 11.374 1.249 -6.994 1.00 85.94 286 TRP A N 1
ATOM 2291 C CA . TRP A 1 286 ? 12.831 1.313 -7.031 1.00 85.94 286 TRP A CA 1
ATOM 2292 C C . TRP A 1 286 ? 13.358 1.936 -8.325 1.00 85.94 286 TRP A C 1
ATOM 2294 O O . TRP A 1 286 ? 14.198 2.838 -8.263 1.00 85.94 286 TRP A O 1
ATOM 2304 N N . LEU A 1 287 ? 12.828 1.498 -9.473 1.00 89.44 287 LEU A N 1
ATOM 2305 C CA . LEU A 1 287 ? 13.149 2.043 -10.792 1.00 89.44 287 LEU A CA 1
ATOM 2306 C C . LEU A 1 287 ? 12.840 3.542 -10.85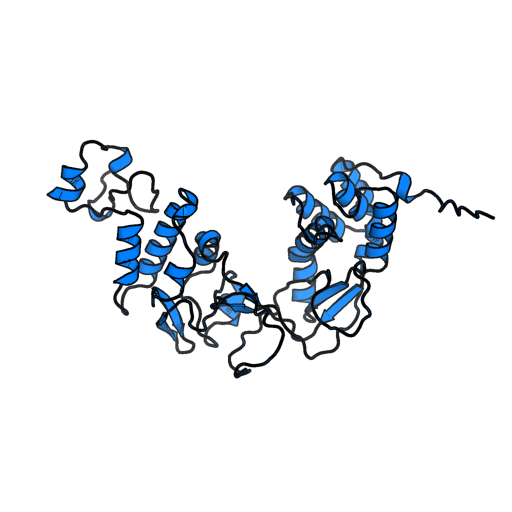7 1.00 89.44 287 LEU A C 1
ATOM 2308 O O . LEU A 1 287 ? 13.649 4.308 -11.372 1.00 89.44 287 LEU A O 1
ATOM 2312 N N . MET A 1 288 ? 11.717 3.982 -10.291 1.00 87.62 288 MET A N 1
ATOM 2313 C CA . MET A 1 288 ? 11.317 5.393 -10.288 1.00 87.62 288 MET A CA 1
ATOM 2314 C C . MET A 1 288 ? 11.982 6.225 -9.187 1.00 87.62 288 MET A C 1
ATOM 2316 O O . MET A 1 288 ? 11.797 7.438 -9.156 1.00 87.62 288 MET A O 1
ATOM 2320 N N . THR A 1 289 ? 12.758 5.615 -8.288 1.00 83.94 289 THR A N 1
ATOM 2321 C CA . THR A 1 289 ? 13.465 6.349 -7.233 1.00 83.94 289 THR A CA 1
ATOM 2322 C C . THR A 1 289 ? 14.779 6.898 -7.773 1.00 83.94 289 THR A C 1
ATOM 2324 O O . THR A 1 289 ? 15.663 6.125 -8.156 1.00 83.94 289 THR A O 1
ATOM 2327 N N . ASN A 1 290 ? 14.945 8.220 -7.737 1.00 80.88 290 ASN A N 1
ATOM 2328 C CA . ASN A 1 290 ? 16.204 8.857 -8.098 1.00 80.88 290 ASN A CA 1
ATOM 2329 C C . ASN A 1 290 ? 17.318 8.410 -7.128 1.00 80.88 290 ASN A C 1
ATOM 2331 O O . ASN A 1 290 ? 17.185 8.593 -5.914 1.00 80.88 290 ASN A O 1
ATOM 2335 N N . PRO A 1 291 ? 18.428 7.827 -7.618 1.00 75.00 291 PRO A N 1
ATOM 2336 C CA . PRO A 1 291 ? 19.471 7.294 -6.744 1.00 75.00 291 PRO A CA 1
ATOM 2337 C C . PRO A 1 291 ? 20.164 8.376 -5.900 1.00 75.00 291 PRO A C 1
ATOM 2339 O O . PRO A 1 291 ? 20.643 8.056 -4.811 1.00 75.00 291 PRO A O 1
ATOM 2342 N N . LYS A 1 292 ? 20.189 9.632 -6.377 1.00 76.81 292 LYS A N 1
ATOM 2343 C CA . LYS A 1 292 ? 20.818 10.782 -5.711 1.00 76.81 292 LYS A CA 1
ATOM 2344 C C . LYS A 1 292 ? 19.863 11.490 -4.749 1.00 76.81 292 LYS A C 1
ATOM 2346 O O . LYS A 1 292 ? 20.210 11.657 -3.587 1.00 76.81 292 LYS A O 1
ATOM 2351 N N . THR A 1 293 ? 18.674 11.886 -5.213 1.00 76.56 293 THR A N 1
ATOM 2352 C CA . THR A 1 293 ? 17.724 12.676 -4.396 1.00 76.56 293 THR A CA 1
ATOM 2353 C C . THR A 1 293 ? 16.832 11.817 -3.502 1.00 76.56 293 THR A C 1
ATOM 2355 O O . THR A 1 293 ? 16.221 12.337 -2.577 1.00 76.56 293 THR A O 1
ATOM 2358 N N . LYS A 1 294 ? 16.756 10.501 -3.758 1.00 71.81 294 LYS A N 1
ATOM 2359 C CA . LYS A 1 294 ? 15.849 9.540 -3.098 1.00 71.81 294 LYS A CA 1
ATOM 2360 C C . LYS A 1 294 ? 14.356 9.842 -3.288 1.00 71.81 294 LYS A C 1
ATOM 2362 O O . LYS A 1 294 ? 13.517 9.146 -2.721 1.00 71.81 294 LYS A O 1
ATOM 2367 N N . GLU A 1 295 ? 14.020 10.814 -4.129 1.00 71.88 295 GLU A N 1
ATOM 2368 C CA . GLU A 1 295 ? 12.645 11.120 -4.503 1.00 71.88 295 GLU A CA 1
ATOM 2369 C C . GLU A 1 295 ? 12.103 10.060 -5.459 1.00 71.88 295 GLU A C 1
ATOM 2371 O O . GLU A 1 295 ? 12.805 9.564 -6.346 1.00 71.88 295 GLU A O 1
ATOM 2376 N N . VAL A 1 296 ? 10.836 9.707 -5.267 1.00 77.31 296 VAL A N 1
ATOM 2377 C CA . VAL A 1 296 ? 10.135 8.731 -6.097 1.00 77.31 296 VAL A CA 1
ATOM 2378 C C . VAL A 1 296 ? 9.374 9.488 -7.179 1.00 77.31 296 VAL A C 1
ATOM 2380 O O . VAL A 1 296 ? 8.501 10.297 -6.873 1.00 77.31 296 VAL A O 1
ATOM 2383 N N . GLY A 1 297 ? 9.706 9.222 -8.441 1.00 79.19 297 GLY A N 1
ATOM 2384 C CA . GLY A 1 297 ? 8.970 9.740 -9.590 1.00 79.19 297 GLY A CA 1
ATOM 2385 C C . GLY A 1 297 ? 7.556 9.160 -9.699 1.00 79.19 297 GLY A C 1
ATOM 2386 O O . GLY A 1 297 ? 7.152 8.275 -8.944 1.00 79.19 297 GLY A O 1
ATOM 2387 N N . LYS A 1 298 ? 6.789 9.644 -10.677 1.00 85.44 298 LYS A N 1
ATOM 2388 C CA . LYS A 1 298 ? 5.416 9.183 -10.916 1.00 85.44 298 LYS A CA 1
ATOM 2389 C C . LYS A 1 298 ? 5.396 7.694 -11.283 1.00 85.44 298 LYS A C 1
ATOM 2391 O O . LYS A 1 298 ? 6.050 7.283 -12.234 1.00 85.44 298 LYS A O 1
ATOM 2396 N N . ILE A 1 299 ? 4.618 6.894 -10.555 1.00 87.06 299 ILE A N 1
ATOM 2397 C CA . ILE A 1 299 ? 4.411 5.469 -10.849 1.00 87.06 299 ILE A CA 1
ATOM 2398 C C . ILE A 1 299 ? 3.047 5.315 -11.519 1.00 87.06 299 ILE A C 1
ATOM 2400 O O . ILE A 1 299 ? 2.038 5.766 -10.980 1.00 87.06 299 ILE A O 1
ATOM 2404 N N . HIS A 1 300 ? 3.019 4.684 -12.690 1.00 87.50 300 HIS A N 1
ATOM 2405 C CA . HIS A 1 300 ? 1.790 4.403 -13.424 1.00 87.50 300 HIS A CA 1
ATOM 2406 C C . HIS A 1 300 ? 1.304 2.982 -13.109 1.00 87.50 300 HIS A C 1
ATOM 2408 O O . HIS A 1 300 ? 2.104 2.057 -13.010 1.00 87.50 300 HIS A O 1
ATOM 2414 N N . GLU A 1 301 ? -0.007 2.764 -12.997 1.00 89.50 301 GLU A N 1
ATOM 2415 C CA . GLU A 1 301 ? -0.542 1.408 -12.779 1.00 89.50 301 GLU A CA 1
ATOM 2416 C C . GLU A 1 301 ? -0.150 0.453 -13.914 1.00 89.50 301 GLU A C 1
ATOM 2418 O O . GLU A 1 301 ? 0.279 -0.673 -13.660 1.00 89.50 301 GLU A O 1
ATOM 2423 N N . ALA A 1 302 ? -0.181 0.945 -15.157 1.00 90.44 302 ALA A N 1
ATOM 2424 C CA . ALA A 1 302 ? 0.269 0.203 -16.332 1.00 90.44 302 ALA A CA 1
ATOM 2425 C C . ALA A 1 302 ? 1.736 -0.245 -16.218 1.00 90.44 302 ALA A C 1
ATOM 2427 O O . ALA A 1 302 ? 2.065 -1.367 -16.595 1.00 90.44 302 ALA A O 1
ATOM 2428 N N . SER A 1 303 ? 2.619 0.578 -15.636 1.00 90.94 303 SER A N 1
ATOM 2429 C CA . SER A 1 303 ? 4.028 0.205 -15.474 1.00 90.94 303 SER A CA 1
ATOM 2430 C C . SER A 1 303 ? 4.203 -0.907 -14.438 1.00 90.94 303 SER A C 1
ATOM 2432 O O . SER A 1 303 ? 5.024 -1.800 -14.623 1.00 90.94 303 SER A O 1
ATOM 2434 N N . VAL A 1 304 ? 3.407 -0.896 -13.363 1.00 92.00 304 VAL A N 1
ATOM 2435 C CA . VAL A 1 304 ? 3.405 -1.973 -12.358 1.00 92.00 304 VAL A CA 1
ATOM 2436 C C . VAL A 1 304 ? 2.844 -3.272 -12.943 1.00 92.00 304 VAL A C 1
ATOM 2438 O O . VAL A 1 304 ? 3.420 -4.334 -12.703 1.00 92.00 304 VAL A O 1
ATOM 2441 N N . SER A 1 305 ? 1.764 -3.191 -13.729 1.00 93.06 305 SER A N 1
ATOM 2442 C CA . SER A 1 305 ? 1.193 -4.351 -14.428 1.00 93.06 305 SER A CA 1
ATOM 2443 C C . SER A 1 305 ? 2.204 -4.970 -15.387 1.00 93.06 305 SER A C 1
ATOM 2445 O O . SER A 1 305 ? 2.466 -6.165 -15.319 1.00 93.06 305 SER A O 1
ATOM 2447 N N . LEU A 1 306 ? 2.877 -4.151 -16.194 1.00 94.06 306 LEU A N 1
ATOM 2448 C CA . LEU A 1 306 ? 3.842 -4.644 -17.168 1.00 94.06 306 LEU A CA 1
ATOM 2449 C C . LEU A 1 306 ? 5.070 -5.298 -16.515 1.00 94.06 306 LEU A C 1
ATOM 2451 O O . LEU A 1 306 ? 5.546 -6.337 -16.973 1.00 94.06 306 LEU A O 1
ATOM 2455 N N . ILE A 1 307 ? 5.564 -4.736 -15.404 1.00 94.19 307 ILE A N 1
ATOM 2456 C CA . ILE A 1 307 ? 6.606 -5.391 -14.598 1.00 94.19 307 ILE A CA 1
ATOM 2457 C C . ILE A 1 307 ? 6.102 -6.740 -14.078 1.00 94.19 307 ILE A C 1
ATOM 2459 O O . ILE A 1 307 ? 6.848 -7.718 -14.111 1.00 94.19 307 ILE A O 1
ATOM 2463 N N . LYS A 1 308 ? 4.851 -6.821 -13.613 1.00 93.31 308 LYS A N 1
ATOM 2464 C CA . LYS A 1 308 ? 4.257 -8.078 -13.146 1.00 93.31 308 LYS A CA 1
ATOM 2465 C C . LYS A 1 308 ? 4.210 -9.120 -14.264 1.00 93.31 308 LYS A C 1
ATOM 2467 O O . LYS A 1 308 ? 4.592 -10.263 -14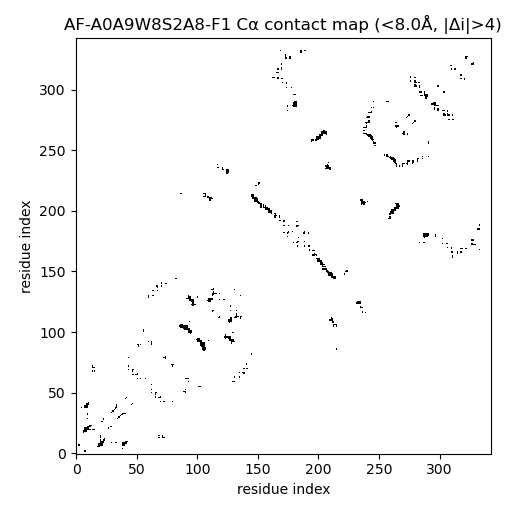.019 1.00 93.31 308 LYS A O 1
ATOM 2472 N N . ASP A 1 309 ? 3.807 -8.741 -15.469 1.00 93.38 309 ASP A N 1
ATOM 2473 C CA . ASP A 1 309 ? 3.722 -9.662 -16.605 1.00 93.38 309 ASP A CA 1
ATOM 2474 C C . ASP A 1 309 ? 5.108 -10.177 -17.007 1.00 93.38 309 ASP A C 1
ATOM 2476 O O . ASP A 1 309 ? 5.315 -11.386 -17.118 1.00 93.38 309 ASP A O 1
ATOM 2480 N N . VAL A 1 310 ? 6.105 -9.289 -17.094 1.00 93.75 310 VAL A N 1
ATOM 2481 C CA . VAL A 1 310 ? 7.498 -9.679 -17.369 1.00 93.75 310 VAL A CA 1
ATOM 2482 C C . VAL A 1 310 ? 8.047 -10.601 -16.277 1.00 93.75 310 VAL A C 1
ATOM 2484 O O . VAL A 1 310 ? 8.618 -11.651 -16.581 1.00 93.75 310 VAL A O 1
ATOM 2487 N N . LEU A 1 311 ? 7.855 -10.268 -14.998 1.00 90.44 311 LEU A N 1
ATOM 2488 C CA . LEU A 1 311 ? 8.350 -11.077 -13.879 1.00 90.44 311 LEU A CA 1
ATOM 2489 C C . LEU A 1 311 ? 7.729 -12.478 -13.824 1.00 90.44 311 LEU A C 1
ATOM 2491 O O . LEU A 1 311 ? 8.409 -13.409 -13.398 1.00 90.44 311 LEU A O 1
ATOM 2495 N N . ASN A 1 312 ? 6.500 -12.661 -14.309 1.00 89.81 312 ASN A N 1
ATOM 2496 C CA . ASN A 1 312 ? 5.821 -13.961 -14.299 1.00 89.81 312 ASN A CA 1
ATOM 2497 C C . ASN A 1 312 ? 5.938 -14.742 -15.620 1.00 89.81 312 ASN A C 1
ATOM 2499 O O . ASN A 1 312 ? 5.723 -15.951 -15.632 1.00 89.81 312 ASN A O 1
ATOM 2503 N N . ALA A 1 313 ? 6.319 -14.097 -16.723 1.00 90.44 313 ALA A N 1
ATOM 2504 C CA . ALA A 1 313 ? 6.465 -14.759 -18.016 1.00 90.44 313 ALA A CA 1
ATOM 2505 C C . ALA A 1 313 ? 7.753 -15.605 -18.126 1.00 90.44 313 ALA A C 1
ATOM 2507 O O . ALA A 1 313 ? 8.778 -15.258 -17.535 1.00 90.44 313 ALA A O 1
ATOM 2508 N N . PRO A 1 314 ? 7.771 -16.676 -18.937 1.00 90.56 314 PRO A N 1
ATOM 2509 C CA . PRO A 1 314 ? 9.013 -17.281 -19.414 1.00 90.56 314 PRO A CA 1
ATOM 2510 C C . PRO A 1 314 ? 9.907 -16.242 -20.108 1.00 90.56 314 PRO A C 1
ATOM 2512 O O . PRO A 1 314 ? 9.409 -15.390 -20.844 1.00 90.56 314 PRO A O 1
ATOM 2515 N N . THR A 1 315 ? 11.231 -16.333 -19.934 1.00 89.56 315 THR A N 1
ATOM 2516 C CA . THR A 1 315 ? 12.196 -15.373 -20.512 1.00 89.56 315 THR A CA 1
ATOM 2517 C C . THR A 1 315 ? 12.045 -15.214 -22.029 1.00 89.56 315 THR A C 1
ATOM 2519 O O . THR A 1 315 ? 12.171 -14.109 -22.548 1.00 89.56 315 THR A O 1
ATOM 2522 N N . SER A 1 316 ? 11.695 -16.292 -22.737 1.00 90.81 316 SER A N 1
ATOM 2523 C CA . SER A 1 316 ? 11.458 -16.286 -24.186 1.00 90.81 316 SER A CA 1
ATOM 2524 C C . SER A 1 316 ? 10.270 -15.421 -24.626 1.00 90.81 316 SER A C 1
ATOM 2526 O O . SER A 1 316 ? 10.254 -14.954 -25.761 1.00 90.81 316 SER A O 1
ATOM 2528 N N . LEU A 1 317 ? 9.287 -15.181 -23.750 1.00 93.31 317 LEU A N 1
ATOM 2529 C CA . LEU A 1 317 ? 8.090 -14.395 -24.070 1.00 93.31 317 LEU A CA 1
ATOM 2530 C C . LEU A 1 317 ? 8.244 -12.903 -23.767 1.00 93.31 317 LEU A C 1
ATOM 2532 O O . LEU A 1 317 ? 7.447 -12.108 -24.259 1.00 93.31 317 LEU A O 1
ATOM 2536 N N . VAL A 1 318 ? 9.273 -12.499 -23.013 1.00 92.62 318 VAL A N 1
ATOM 2537 C CA . VAL A 1 318 ? 9.459 -11.104 -22.575 1.00 92.62 318 VAL A CA 1
ATOM 2538 C C . VAL A 1 318 ? 9.507 -10.140 -23.762 1.00 92.62 318 VAL A C 1
ATOM 2540 O O . VAL A 1 318 ? 8.798 -9.139 -23.762 1.00 92.62 318 VAL A O 1
ATOM 2543 N N . GLY A 1 319 ? 10.277 -10.454 -24.809 1.00 90.44 319 GLY A N 1
ATOM 2544 C CA . GLY A 1 319 ? 10.348 -9.603 -26.004 1.00 90.44 319 GLY A CA 1
ATOM 2545 C C . GLY A 1 319 ? 9.007 -9.479 -26.740 1.00 90.44 319 GLY A C 1
ATOM 2546 O O . GLY A 1 319 ? 8.662 -8.401 -27.220 1.00 90.44 319 GLY A O 1
ATOM 2547 N N . GLY A 1 320 ? 8.224 -10.562 -26.780 1.00 90.88 320 GLY A N 1
ATOM 2548 C CA . GLY A 1 320 ? 6.885 -10.571 -27.373 1.00 90.88 320 GLY A CA 1
ATOM 2549 C C . GLY A 1 320 ? 5.895 -9.707 -26.591 1.00 90.88 320 GLY A C 1
ATOM 2550 O O . GLY A 1 320 ? 5.212 -8.884 -27.196 1.00 90.88 320 GLY A O 1
ATOM 2551 N N . ILE A 1 321 ? 5.880 -9.838 -25.259 1.00 93.38 321 ILE A N 1
ATOM 2552 C CA . ILE A 1 321 ? 5.045 -9.025 -24.358 1.00 93.38 321 ILE A CA 1
ATOM 2553 C C . ILE A 1 321 ? 5.338 -7.539 -24.573 1.00 93.38 321 ILE A C 1
ATOM 2555 O O . ILE A 1 321 ? 4.433 -6.762 -24.851 1.00 93.38 321 ILE A O 1
ATOM 2559 N N . LEU A 1 322 ? 6.615 -7.151 -24.542 1.00 93.88 322 LEU A N 1
ATOM 2560 C CA . LEU A 1 322 ? 7.012 -5.752 -24.708 1.00 93.88 322 LEU A CA 1
ATOM 2561 C C . LEU A 1 322 ? 6.629 -5.186 -26.077 1.00 93.88 322 LEU A C 1
ATOM 2563 O O . LEU A 1 322 ? 6.226 -4.031 -26.168 1.00 93.88 322 LEU A O 1
ATOM 2567 N N . LYS A 1 323 ? 6.717 -5.994 -27.138 1.00 92.69 323 LYS A N 1
ATOM 2568 C CA . LYS A 1 323 ? 6.312 -5.581 -28.485 1.00 92.69 323 LYS A CA 1
ATOM 2569 C C . LYS A 1 323 ? 4.803 -5.344 -28.587 1.00 92.69 323 LYS A C 1
ATOM 2571 O O . LYS A 1 323 ? 4.398 -4.370 -29.215 1.00 92.69 323 LYS A O 1
ATOM 2576 N N . VAL A 1 324 ? 3.989 -6.221 -27.994 1.00 93.06 324 VAL A N 1
ATOM 2577 C CA . VAL A 1 324 ? 2.520 -6.081 -27.974 1.00 93.06 324 VAL A CA 1
ATOM 2578 C C . VAL A 1 324 ? 2.101 -4.842 -27.182 1.00 93.06 324 VAL A C 1
ATOM 2580 O O . VAL A 1 324 ? 1.238 -4.097 -27.630 1.00 93.06 324 VAL A O 1
ATOM 2583 N N . GLU A 1 325 ? 2.783 -4.573 -26.072 1.00 92.06 325 GLU A N 1
ATOM 2584 C CA . GLU A 1 325 ? 2.557 -3.409 -25.203 1.00 92.06 325 GLU A CA 1
ATOM 2585 C C . GLU A 1 325 ? 3.174 -2.106 -25.755 1.00 92.06 325 GLU A C 1
ATOM 2587 O O . GLU A 1 325 ? 3.162 -1.068 -25.096 1.00 92.06 325 GLU A O 1
ATOM 2592 N N . GLY A 1 326 ? 3.730 -2.135 -26.974 1.00 90.25 326 GLY A N 1
ATOM 2593 C CA . GLY A 1 326 ? 4.263 -0.952 -27.655 1.00 90.25 326 GLY A CA 1
ATOM 2594 C C . GLY A 1 326 ? 5.560 -0.396 -27.058 1.00 90.25 326 GLY A C 1
ATOM 2595 O O . GLY A 1 326 ? 5.908 0.758 -27.316 1.00 90.25 326 GLY A O 1
ATOM 2596 N N . ILE A 1 327 ? 6.295 -1.191 -26.277 1.00 92.69 327 ILE A N 1
ATOM 2597 C CA . ILE A 1 327 ? 7.567 -0.788 -25.674 1.00 92.69 327 ILE A CA 1
ATOM 2598 C C . ILE A 1 327 ? 8.702 -0.992 -26.687 1.00 92.69 327 ILE A C 1
ATOM 2600 O O . ILE A 1 327 ? 8.979 -2.133 -27.069 1.00 92.69 327 ILE A O 1
ATOM 2604 N N . PRO A 1 328 ? 9.416 0.066 -27.107 1.00 88.25 328 PRO A N 1
ATOM 2605 C CA . PRO A 1 328 ? 10.485 -0.048 -28.095 1.00 88.25 328 PRO A CA 1
ATOM 2606 C C . PRO A 1 328 ? 11.731 -0.754 -27.539 1.00 88.25 328 PRO A C 1
ATOM 2608 O O . PRO A 1 328 ? 11.923 -0.880 -26.323 1.00 88.25 328 PRO A O 1
ATOM 2611 N N . ASP A 1 329 ? 12.587 -1.224 -28.445 1.00 86.62 329 ASP A N 1
ATOM 2612 C CA . ASP A 1 329 ? 13.937 -1.673 -28.104 1.00 86.62 329 ASP A CA 1
ATOM 2613 C C . ASP A 1 329 ? 14.836 -0.474 -27.768 1.00 86.62 329 ASP A C 1
ATOM 2615 O O . ASP A 1 329 ? 14.651 0.638 -28.267 1.00 86.62 329 ASP A O 1
ATOM 2619 N N . VAL A 1 330 ? 15.835 -0.708 -26.918 1.00 83.88 330 VAL A N 1
ATOM 2620 C CA . VAL A 1 330 ? 16.788 0.310 -26.462 1.00 83.88 330 VAL A CA 1
ATOM 2621 C C . VAL A 1 330 ? 18.153 -0.020 -27.073 1.00 83.88 330 VAL A C 1
ATOM 2623 O O . VAL A 1 330 ? 18.893 -0.861 -26.565 1.00 83.88 330 VAL A O 1
ATOM 2626 N N . GLY A 1 331 ? 18.452 0.594 -28.222 1.00 71.94 331 GLY A N 1
ATOM 2627 C CA . GLY A 1 331 ? 19.575 0.207 -29.092 1.00 71.94 331 GLY A CA 1
ATOM 2628 C C . GLY A 1 331 ? 20.974 0.337 -28.474 1.00 71.94 331 GLY A C 1
ATOM 2629 O O . GLY A 1 331 ? 21.898 -0.360 -28.883 1.00 71.94 331 GLY A O 1
ATOM 2630 N N . ASP A 1 332 ? 21.142 1.170 -27.450 1.00 77.06 332 ASP A N 1
ATOM 2631 C CA . ASP A 1 332 ? 22.406 1.375 -26.734 1.00 77.06 332 ASP A CA 1
ATOM 2632 C C . ASP A 1 332 ? 22.711 0.309 -25.670 1.00 77.06 332 ASP A C 1
ATOM 2634 O O . ASP A 1 332 ? 23.792 0.334 -25.081 1.00 77.06 332 ASP A O 1
ATOM 2638 N N . LEU A 1 333 ? 21.811 -0.651 -25.431 1.00 69.38 333 LEU A N 1
ATOM 2639 C CA . LEU A 1 333 ? 22.095 -1.790 -24.547 1.00 69.38 333 LEU A CA 1
ATOM 2640 C C . LEU A 1 333 ? 23.044 -2.817 -25.183 1.00 69.38 333 LEU A C 1
ATOM 2642 O O . LEU A 1 333 ? 23.701 -3.554 -24.451 1.00 69.38 333 LEU A O 1
ATOM 2646 N N . ASN A 1 334 ? 23.149 -2.828 -26.517 1.00 57.25 334 ASN A N 1
ATOM 2647 C CA . ASN A 1 334 ? 23.939 -3.790 -27.294 1.00 57.25 334 ASN A CA 1
ATOM 2648 C C . ASN A 1 334 ? 25.219 -3.193 -27.907 1.00 57.25 334 ASN A C 1
ATOM 2650 O O . ASN A 1 334 ? 25.923 -3.884 -28.641 1.00 57.25 334 ASN A O 1
ATOM 2654 N N . SER A 1 335 ? 25.536 -1.923 -27.630 1.00 51.12 335 SER A N 1
ATOM 2655 C CA . SER A 1 335 ? 26.769 -1.306 -28.125 1.00 51.12 335 SER A CA 1
ATOM 2656 C C . SER A 1 335 ? 27.981 -1.794 -27.316 1.00 51.12 335 SER A C 1
ATOM 2658 O O . SER A 1 335 ? 27.969 -1.643 -26.083 1.00 51.12 335 SER A O 1
ATOM 2660 N N . PRO A 1 336 ? 29.023 -2.359 -27.972 1.00 44.62 336 PRO A N 1
ATOM 2661 C CA . PRO A 1 336 ? 30.290 -2.685 -27.322 1.00 44.62 336 PRO A CA 1
ATOM 2662 C C . PRO A 1 336 ? 30.800 -1.472 -26.546 1.00 44.62 336 PRO A C 1
ATOM 2664 O O . PRO A 1 336 ? 30.643 -0.338 -26.999 1.00 44.62 336 PRO A O 1
ATOM 2667 N N . GLU A 1 337 ? 31.353 -1.692 -25.354 1.00 45.75 337 GLU A N 1
ATOM 2668 C CA . GLU A 1 337 ? 32.025 -0.633 -24.603 1.00 45.75 337 GLU A CA 1
ATOM 2669 C C . GLU A 1 337 ? 33.146 -0.066 -25.484 1.00 45.75 337 GLU A C 1
ATOM 2671 O O . GLU A 1 337 ? 34.140 -0.744 -25.741 1.00 45.75 337 GLU A O 1
ATOM 2676 N N . GLU A 1 338 ? 32.978 1.157 -25.995 1.00 37.94 338 GLU A N 1
ATOM 2677 C CA . GLU A 1 338 ? 34.100 1.913 -26.539 1.00 37.94 338 GLU A CA 1
ATOM 2678 C C . GLU A 1 338 ? 35.040 2.195 -25.366 1.00 37.94 338 GLU A C 1
ATOM 2680 O O . GLU A 1 338 ? 34.829 3.100 -24.559 1.00 37.94 338 GLU A O 1
ATOM 2685 N N . PHE A 1 339 ? 36.058 1.349 -25.229 1.00 35.50 339 PHE A N 1
ATOM 2686 C CA . PHE A 1 339 ? 37.219 1.639 -24.410 1.00 35.50 339 PHE A CA 1
ATOM 2687 C C . PHE A 1 339 ? 37.929 2.842 -25.035 1.00 35.50 339 PHE A C 1
ATOM 2689 O O . PHE A 1 339 ? 38.743 2.687 -25.946 1.00 35.50 339 PHE A O 1
ATOM 2696 N N . SER A 1 340 ? 37.634 4.046 -24.545 1.00 33.00 340 SER A N 1
ATOM 2697 C CA . SER A 1 340 ? 38.534 5.186 -24.708 1.00 33.00 340 SER A CA 1
ATOM 2698 C C . SER A 1 340 ? 39.825 4.876 -23.953 1.00 33.00 340 SER A C 1
ATOM 2700 O O . SER A 1 340 ? 39.924 5.064 -22.742 1.00 33.00 340 SER A O 1
ATOM 2702 N N . ILE A 1 341 ? 40.807 4.341 -24.676 1.00 40.06 341 ILE A N 1
ATOM 2703 C CA . ILE A 1 341 ? 42.209 4.395 -24.277 1.00 40.06 341 ILE A CA 1
ATOM 2704 C C . ILE A 1 341 ? 42.683 5.795 -24.659 1.00 40.06 341 ILE A C 1
ATOM 2706 O O . ILE A 1 341 ? 43.075 6.008 -25.805 1.00 40.06 341 ILE A O 1
ATOM 2710 N N . ASP A 1 342 ? 42.641 6.733 -23.717 1.00 43.22 342 ASP A N 1
ATOM 2711 C CA . ASP A 1 342 ? 43.411 7.966 -23.861 1.00 43.22 342 ASP A CA 1
ATOM 2712 C C . ASP A 1 342 ? 44.802 7.769 -23.251 1.00 43.22 342 ASP A C 1
ATOM 2714 O O . ASP A 1 342 ? 44.959 7.298 -22.120 1.00 43.22 342 ASP A O 1
ATOM 2718 N N . ARG A 1 343 ? 45.791 8.051 -24.103 1.00 33.97 343 ARG A N 1
ATOM 2719 C CA . ARG A 1 343 ? 47.236 8.037 -23.863 1.00 33.97 343 ARG A CA 1
ATOM 2720 C C . ARG A 1 343 ? 47.706 9.288 -23.142 1.00 33.97 343 ARG A C 1
ATOM 2722 O O . ARG A 1 343 ? 47.109 10.358 -23.392 1.00 33.97 343 ARG A O 1
#

InterPro domains:
  IPR059392 Domain of unknown function DUF8348 [PF27504] (50-146)

Organism: NCBI:txid1237075

Secondary structure (DSSP, 8-state):
-PPPGGGEEB-TT---TT-EEHHHH-GGGHIIIIIIS-PPB--HHHHHHHHHH--TTS-HHHHHHHHHHHHHHHHH-GGG--HHHHHSSS-EEEE-TTS-EEEE-TTS--B---SHHHHHHHTTTS-EESS-HHHHHHTGGGGTTEEEE-----SPPEEE--GGGGGHHHHHHHHHHTT-TTSSSHHHHHHHHHHHHT-EEEEETT--BEEEE--SSS-----S--S---GGG---B-S---EE-SS-S--SS---TT--EEEEESSHHHHHHIIIIIHHHHHHHHHHB-TTT--B-PPPHHHHHHHHHHHHS-GGGHHHHHHHTTPPP-GGGSS--------

Solvent-accessible surface area (backbone atoms only — not comparable to full-atom values): 19957 Å² total; per-residue (Å²): 134,89,76,56,76,89,38,42,32,42,24,79,94,53,89,50,90,92,45,46,46,46,38,81,80,41,61,90,47,47,60,54,44,43,68,71,65,62,37,55,64,56,48,75,65,50,46,47,51,48,52,74,65,57,57,78,85,55,59,63,66,60,51,52,52,43,54,53,47,53,43,52,49,30,74,78,38,65,87,75,66,58,75,76,72,63,32,72,48,60,60,46,49,26,27,33,40,85,68,51,70,41,57,36,30,42,71,52,93,47,34,63,37,63,42,65,70,47,45,63,68,30,62,64,54,37,36,29,44,67,58,52,29,69,53,44,58,74,36,44,83,75,49,68,70,42,43,74,46,70,68,76,54,94,51,81,66,42,81,51,88,53,70,58,35,78,41,19,68,61,52,48,36,52,33,40,74,66,65,13,63,44,31,75,43,71,70,37,38,53,50,43,39,49,22,38,49,68,34,44,27,28,32,24,51,76,41,34,51,46,49,36,60,66,72,77,78,82,87,74,84,86,73,78,92,87,67,92,78,56,80,82,58,62,57,72,35,50,70,52,71,51,42,71,50,71,79,83,77,100,58,102,65,78,95,50,79,65,48,39,35,34,39,38,36,57,53,64,71,35,29,53,48,16,59,67,71,36,36,26,52,50,51,46,47,54,41,23,25,25,88,86,80,66,48,68,52,86,82,53,71,68,58,28,51,51,43,34,51,51,74,71,46,60,70,86,48,39,68,56,54,36,54,75,73,68,49,66,86,65,76,73,78,76,56,76,83,79,76,80,80,81,131

Radius of gyration: 25.47 Å; Cα contacts (8 Å, |Δi|>4): 517; chains: 1; bounding box: 88×48×56 Å

pLDDT: mean 71.02, std 18.64, range [23.95, 95.0]